Protein AF-A0A0C9XTJ5-F1 (afdb_monomer)

Secondary structure (DSSP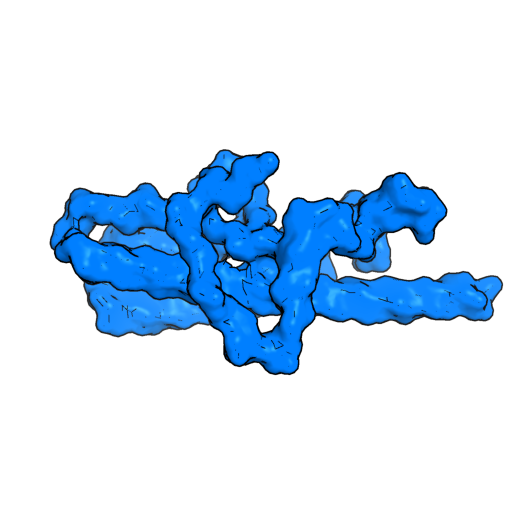, 8-state):
--TTSS-SSPPPS-TTTT-SSTHHHHHHHHHHTT-S--HHHHHHTTS-S--B-TTT-SSB--HHIIIII-GGGHHHHHHHHHHHHHHHHHHHHHTT--THHHHHHHHHHHTTTS--TTTSTTSS--GGGT-----TTTS-TTS---HHHHHHHHHHHHHHHHHHHHHHHHHHHHHHHHHHHHHHHHHHH-

pLDDT: mean 84.34, std 13.86, range [35.62, 97.88]

Radius of gyration: 18.22 Å; Cα contacts (8 Å, |Δi|>4): 207; chains: 1; bounding box: 50×33×52 Å

Organism: NCBI:txid1095629

Structure (mmCIF, N/CA/C/O backbone):
data_AF-A0A0C9XTJ5-F1
#
_entry.id   AF-A0A0C9XTJ5-F1
#
loop_
_atom_site.group_PDB
_atom_site.id
_atom_site.type_symbol
_atom_site.label_atom_id
_atom_site.label_alt_id
_atom_site.label_comp_id
_atom_site.label_asym_id
_atom_site.label_entity_id
_atom_site.label_seq_id
_atom_site.pdbx_PDB_ins_code
_atom_site.Cartn_x
_atom_site.Cartn_y
_atom_site.Cartn_z
_atom_site.occupancy
_atom_site.B_iso_or_equiv
_atom_site.auth_seq_id
_atom_site.auth_comp_id
_atom_site.auth_asym_id
_atom_site.auth_atom_id
_atom_site.pdbx_PDB_model_num
ATOM 1 N N . MET A 1 1 ? -13.342 1.169 -12.754 1.00 36.91 1 MET A N 1
ATOM 2 C CA . MET A 1 1 ? -12.552 0.315 -11.839 1.00 36.91 1 MET A CA 1
ATOM 3 C C . MET A 1 1 ? -12.963 0.654 -10.421 1.00 36.91 1 MET A C 1
ATOM 5 O O . MET A 1 1 ? -12.961 1.832 -10.093 1.00 36.91 1 MET A O 1
ATOM 9 N N . SER A 1 2 ? -13.398 -0.339 -9.639 1.00 35.62 2 SER A N 1
ATOM 10 C CA . SER A 1 2 ? -13.918 -0.146 -8.278 1.00 35.62 2 SER A CA 1
ATOM 11 C C . SER A 1 2 ? -12.833 0.446 -7.374 1.00 35.62 2 SER A C 1
ATOM 13 O O . SER A 1 2 ? -11.957 -0.257 -6.885 1.00 35.62 2 SER A O 1
ATOM 15 N N . THR A 1 3 ? -12.849 1.765 -7.189 1.00 45.94 3 THR A N 1
ATOM 16 C CA . THR A 1 3 ? -11.888 2.502 -6.353 1.00 45.94 3 THR A CA 1
ATOM 17 C C . THR A 1 3 ? -12.050 2.230 -4.854 1.00 45.94 3 THR A C 1
ATOM 19 O O . THR A 1 3 ? -11.198 2.665 -4.083 1.00 45.94 3 THR A O 1
ATOM 22 N N . TRP A 1 4 ? -13.096 1.488 -4.466 1.00 49.44 4 TRP A N 1
ATOM 23 C CA . TRP A 1 4 ? -13.601 1.347 -3.095 1.00 49.44 4 TRP A CA 1
ATOM 24 C C . TRP A 1 4 ? -13.797 -0.108 -2.655 1.00 49.44 4 TRP A C 1
ATOM 26 O O . TRP A 1 4 ? -14.514 -0.374 -1.699 1.00 49.44 4 TRP A O 1
ATOM 36 N N . ALA A 1 5 ? -13.184 -1.075 -3.344 1.00 49.69 5 ALA A N 1
ATOM 37 C CA . ALA A 1 5 ? -13.375 -2.493 -3.023 1.00 49.69 5 ALA A CA 1
ATOM 38 C C . ALA A 1 5 ? -12.863 -2.896 -1.620 1.00 49.69 5 ALA A C 1
ATOM 40 O O . ALA A 1 5 ? -13.207 -3.974 -1.143 1.00 49.69 5 ALA A O 1
ATOM 41 N N . HIS A 1 6 ? -12.049 -2.055 -0.966 1.00 54.28 6 HIS A N 1
ATOM 42 C CA . HIS A 1 6 ? -11.308 -2.428 0.247 1.00 54.28 6 HIS A CA 1
ATOM 43 C C . HIS A 1 6 ? -11.528 -1.501 1.461 1.00 54.28 6 HIS A C 1
ATOM 45 O O . HIS A 1 6 ? -11.391 -1.970 2.586 1.00 54.28 6 HIS A O 1
ATOM 51 N N . ASP A 1 7 ? -11.949 -0.242 1.265 1.00 55.66 7 ASP A N 1
ATOM 52 C CA . ASP A 1 7 ? -12.405 0.661 2.338 1.00 55.66 7 ASP A CA 1
ATOM 53 C C . ASP A 1 7 ? -13.712 1.353 1.898 1.00 55.66 7 ASP A C 1
ATOM 55 O O . ASP A 1 7 ? -13.716 2.022 0.861 1.00 55.66 7 ASP A O 1
ATOM 59 N N . PRO A 1 8 ? -14.823 1.197 2.645 1.00 59.91 8 PRO A N 1
ATOM 60 C CA . PRO A 1 8 ? -16.063 1.928 2.385 1.00 59.91 8 PRO A CA 1
ATOM 61 C C . PRO A 1 8 ? -15.992 3.434 2.696 1.00 59.91 8 PRO A C 1
ATOM 63 O O . PRO A 1 8 ? -16.906 4.169 2.326 1.00 59.91 8 PRO A O 1
ATOM 66 N N . GLY A 1 9 ? -14.989 3.890 3.453 1.00 60.50 9 GLY A N 1
ATOM 67 C CA . GLY A 1 9 ? -14.861 5.284 3.881 1.00 60.50 9 GLY A CA 1
ATOM 68 C C . GLY A 1 9 ? -14.143 6.157 2.847 1.00 60.50 9 GLY A C 1
ATOM 69 O O . GLY A 1 9 ? -13.234 5.661 2.183 1.00 60.50 9 GLY A O 1
ATOM 70 N N . PRO A 1 10 ? -14.498 7.452 2.706 1.00 56.81 10 PRO A N 1
ATOM 71 C CA . PRO A 1 10 ? -13.723 8.380 1.886 1.00 56.81 10 PRO A CA 1
ATOM 72 C C . PRO A 1 10 ? -12.280 8.489 2.419 1.00 56.81 10 PRO A C 1
ATOM 74 O O . PRO A 1 10 ? -12.080 8.389 3.634 1.00 56.81 10 PRO A O 1
ATOM 77 N N . PRO A 1 11 ? -11.264 8.698 1.552 1.00 61.66 11 PRO A N 1
ATOM 78 C CA . PRO A 1 11 ? -9.906 8.950 2.013 1.00 61.66 11 PRO A CA 1
ATOM 79 C C . PRO A 1 11 ? -9.900 10.186 2.926 1.00 61.66 11 PRO A C 1
ATOM 81 O O . PRO A 1 11 ? -10.769 11.047 2.776 1.00 61.66 11 PRO A O 1
ATOM 84 N N . PRO A 1 12 ? -8.930 10.309 3.851 1.00 65.56 12 PRO A N 1
ATOM 85 C CA . PRO A 1 12 ? -8.814 11.495 4.694 1.00 65.56 12 PRO A CA 1
ATOM 86 C C . PRO A 1 12 ? -8.835 12.768 3.839 1.00 65.56 12 PRO A C 1
ATOM 88 O O . PRO A 1 12 ? -8.157 12.802 2.816 1.00 65.56 12 PRO A O 1
ATOM 91 N N . ASP A 1 13 ? -9.558 13.811 4.266 1.00 60.44 13 ASP A N 1
ATOM 92 C CA . ASP A 1 13 ? -9.795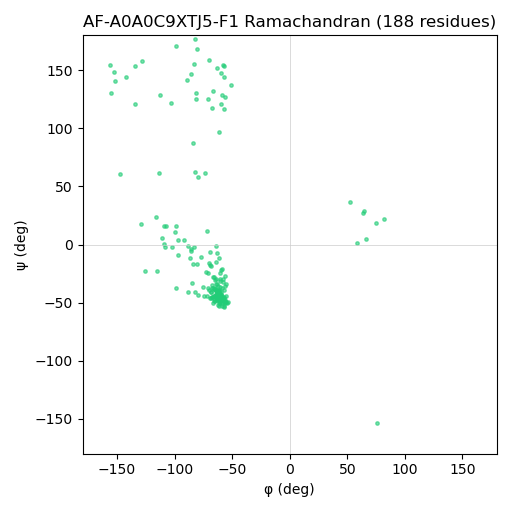 15.016 3.446 1.00 60.44 13 ASP A CA 1
ATOM 93 C C . ASP A 1 13 ? -8.497 15.691 2.969 1.00 60.44 13 ASP A C 1
ATOM 95 O O . ASP A 1 13 ? -8.455 16.324 1.915 1.00 60.44 13 ASP A O 1
ATOM 99 N N . PHE A 1 14 ? -7.405 15.526 3.725 1.00 61.97 14 PHE A N 1
ATOM 100 C CA . PHE A 1 14 ? -6.146 16.225 3.497 1.00 61.97 14 PHE A CA 1
ATOM 101 C C . PHE A 1 14 ? -4.897 15.399 3.869 1.00 61.97 14 PHE A C 1
ATOM 103 O O . PHE A 1 14 ? -4.095 15.827 4.709 1.00 61.97 14 PHE A O 1
ATOM 110 N N . PRO A 1 15 ? -4.654 14.230 3.248 1.00 56.91 15 PRO A N 1
ATOM 111 C CA . PRO A 1 15 ? -3.572 13.339 3.670 1.00 56.91 15 PRO A CA 1
ATOM 112 C C . PRO A 1 15 ? -2.179 13.933 3.393 1.00 56.91 15 PRO A C 1
ATOM 114 O O . PRO A 1 15 ? -1.192 13.528 4.008 1.00 56.91 15 PRO A O 1
ATOM 117 N N . TYR A 1 16 ? -2.094 14.928 2.503 1.00 62.94 16 TYR A N 1
ATOM 118 C CA . TYR A 1 16 ? -0.840 15.529 2.048 1.00 62.94 16 TYR A CA 1
ATOM 119 C C . TYR A 1 16 ? -0.601 16.957 2.547 1.00 62.94 16 TYR A C 1
ATOM 121 O O . TYR A 1 16 ? 0.452 17.507 2.245 1.00 62.94 16 TYR A O 1
ATOM 129 N N . ILE A 1 17 ? -1.503 17.554 3.343 1.00 56.97 17 ILE A N 1
ATOM 130 C CA . ILE A 1 17 ? -1.295 18.924 3.867 1.00 56.97 17 ILE A CA 1
ATOM 131 C C . ILE A 1 17 ? -0.024 19.014 4.725 1.00 56.97 17 ILE A C 1
ATOM 133 O O . ILE A 1 17 ? 0.632 20.050 4.762 1.00 56.97 17 ILE A O 1
ATOM 137 N N . LYS A 1 18 ? 0.356 17.917 5.392 1.00 46.91 18 LYS A N 1
ATOM 138 C CA . LYS A 1 18 ? 1.583 17.827 6.202 1.00 46.91 18 LYS A CA 1
ATOM 139 C C . LYS A 1 18 ? 2.764 17.185 5.468 1.00 46.91 18 LYS A C 1
ATOM 141 O O . LYS A 1 18 ? 3.793 16.926 6.089 1.00 46.91 18 LYS A O 1
ATOM 146 N N . ALA A 1 19 ? 2.622 16.852 4.186 1.00 51.75 19 ALA A N 1
ATOM 147 C CA . ALA A 1 19 ? 3.725 16.302 3.416 1.00 51.75 19 ALA A CA 1
ATOM 148 C C . ALA A 1 19 ? 4.613 17.455 2.940 1.00 51.75 19 ALA A C 1
ATOM 150 O O . ALA A 1 19 ? 4.152 18.360 2.256 1.00 51.75 19 ALA A O 1
ATOM 151 N N . VAL A 1 20 ? 5.908 17.391 3.255 1.00 47.44 20 VAL A N 1
ATOM 152 C CA . VAL A 1 20 ? 6.917 18.372 2.803 1.00 47.44 20 VAL A CA 1
ATOM 153 C C . VAL A 1 20 ? 7.025 18.405 1.262 1.00 47.44 20 VAL A C 1
ATOM 155 O O . VAL A 1 20 ? 7.637 19.297 0.687 1.00 47.44 20 VAL A O 1
ATOM 158 N N . SER A 1 21 ? 6.414 17.431 0.574 1.00 56.50 21 SER A N 1
ATOM 159 C CA . SER A 1 21 ? 6.332 17.336 -0.881 1.00 56.50 21 SER A CA 1
ATOM 160 C C . SER A 1 21 ? 5.070 16.583 -1.325 1.00 56.50 21 SER A C 1
ATOM 162 O O . SER A 1 21 ? 4.728 15.539 -0.763 1.00 56.50 21 SER A O 1
ATOM 164 N N . ALA A 1 22 ? 4.433 17.058 -2.403 1.00 71.94 22 ALA A N 1
ATOM 165 C CA . ALA A 1 22 ? 3.321 16.397 -3.101 1.00 71.94 22 ALA A CA 1
ATOM 166 C C . ALA A 1 22 ? 3.706 15.050 -3.755 1.00 71.94 22 ALA A C 1
ATOM 168 O O . ALA A 1 22 ? 2.861 14.373 -4.342 1.00 71.94 22 ALA A O 1
ATOM 169 N N . HIS A 1 23 ? 4.976 14.639 -3.657 1.00 79.75 23 HIS A N 1
ATOM 170 C CA . HIS A 1 23 ? 5.503 13.439 -4.300 1.00 79.75 23 HIS A CA 1
ATOM 171 C C . HIS A 1 23 ? 4.730 12.166 -3.932 1.00 79.75 23 HIS A C 1
ATOM 173 O O . HIS A 1 23 ? 4.376 11.402 -4.822 1.00 79.75 23 HIS A O 1
ATOM 179 N N . SER A 1 24 ? 4.390 11.952 -2.658 1.00 79.75 24 SER A N 1
ATOM 180 C CA . SER A 1 24 ? 3.645 10.748 -2.243 1.00 79.75 24 SER A CA 1
ATOM 181 C C . SER A 1 24 ? 2.245 10.680 -2.870 1.00 79.75 24 SER A C 1
ATOM 183 O O . SER A 1 24 ? 1.786 9.599 -3.227 1.00 79.75 24 SER A O 1
ATOM 185 N N . ALA A 1 25 ? 1.593 11.832 -3.070 1.00 79.06 25 ALA A N 1
ATOM 186 C CA . ALA A 1 25 ? 0.316 11.914 -3.781 1.00 79.06 25 ALA A CA 1
ATOM 187 C C . ALA A 1 25 ? 0.484 11.572 -5.264 1.00 79.06 25 ALA A C 1
ATOM 189 O O . ALA A 1 25 ? -0.279 10.783 -5.819 1.00 79.06 25 ALA A O 1
ATOM 190 N N . ALA A 1 26 ? 1.525 12.125 -5.894 1.00 85.56 26 ALA A N 1
ATOM 191 C CA . ALA A 1 26 ? 1.849 11.841 -7.285 1.00 85.56 26 ALA A CA 1
ATOM 192 C C . ALA A 1 26 ? 2.146 10.350 -7.497 1.00 85.56 26 ALA A C 1
ATOM 194 O O . ALA A 1 26 ? 1.630 9.760 -8.442 1.00 85.56 26 ALA A O 1
ATOM 195 N N . VAL A 1 27 ? 2.907 9.717 -6.596 1.00 88.38 27 VAL A N 1
ATOM 196 C CA . VAL A 1 27 ? 3.185 8.273 -6.650 1.00 88.38 27 VAL A CA 1
ATOM 197 C C . VAL A 1 27 ? 1.887 7.475 -6.649 1.00 88.38 27 VAL A C 1
ATOM 199 O O . VAL A 1 27 ? 1.718 6.600 -7.489 1.00 88.38 27 VAL A O 1
ATOM 202 N N . GLN A 1 28 ? 0.934 7.806 -5.781 1.00 87.56 28 GLN A N 1
ATOM 203 C CA . GLN A 1 28 ? -0.340 7.088 -5.725 1.00 87.56 28 GLN A CA 1
ATOM 204 C C . GLN A 1 28 ? -1.215 7.320 -6.953 1.00 87.56 28 GLN A C 1
ATOM 206 O O . GLN A 1 28 ? -1.812 6.373 -7.466 1.00 87.56 28 GLN A O 1
ATOM 211 N N . LEU A 1 29 ? -1.270 8.555 -7.457 1.00 87.06 29 LEU A N 1
ATOM 212 C CA . LEU A 1 29 ? -1.996 8.884 -8.682 1.00 87.06 29 LEU A CA 1
ATOM 213 C C . LEU A 1 29 ? -1.428 8.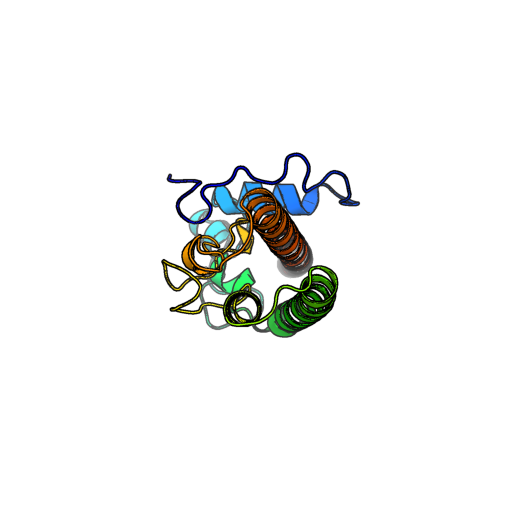115 -9.883 1.00 87.06 29 LEU A C 1
ATOM 215 O O . LEU A 1 29 ? -2.174 7.493 -10.646 1.00 87.06 29 LEU A O 1
ATOM 219 N N . TYR A 1 30 ? -0.104 8.111 -10.031 1.00 89.38 30 TYR A N 1
ATOM 220 C CA . TYR A 1 30 ? 0.568 7.365 -11.088 1.00 89.38 30 TYR A CA 1
ATOM 221 C C . TYR A 1 30 ? 0.440 5.852 -10.895 1.00 89.38 30 TYR A C 1
ATOM 223 O O . TYR A 1 30 ? 0.284 5.133 -11.878 1.00 89.38 30 TYR A O 1
ATOM 231 N N . ALA A 1 31 ? 0.434 5.353 -9.657 1.00 90.00 31 ALA A N 1
ATOM 232 C CA . ALA A 1 31 ? 0.244 3.931 -9.387 1.00 90.00 31 ALA A CA 1
ATOM 233 C C . ALA A 1 31 ? -1.158 3.477 -9.808 1.00 90.00 31 ALA A C 1
ATOM 235 O O . ALA A 1 31 ? -1.311 2.516 -10.560 1.00 90.00 31 ALA A O 1
ATOM 236 N N . ARG A 1 32 ? -2.190 4.230 -9.405 1.00 88.94 32 ARG A N 1
ATOM 237 C CA . ARG A 1 32 ? -3.596 3.948 -9.740 1.00 88.94 32 ARG A CA 1
ATOM 238 C C . ARG A 1 32 ? -3.892 4.033 -11.234 1.00 88.94 32 ARG A C 1
ATOM 240 O O . ARG A 1 32 ? -4.779 3.336 -11.713 1.00 88.94 32 ARG A O 1
ATOM 247 N N . SER A 1 33 ? -3.162 4.870 -11.965 1.00 89.12 33 SER A N 1
ATOM 248 C CA . SER A 1 33 ? -3.292 4.992 -13.422 1.00 89.12 33 SER A CA 1
ATOM 249 C C . SER A 1 33 ? -2.399 4.018 -14.204 1.00 89.12 33 SER A C 1
ATOM 251 O O . SER A 1 33 ? -2.433 4.022 -15.435 1.00 89.12 33 SER A O 1
ATOM 253 N N . GLY A 1 34 ? -1.596 3.185 -13.526 1.00 87.00 34 GLY A N 1
ATOM 254 C CA . GLY A 1 34 ? -0.641 2.283 -14.181 1.00 87.00 34 GLY A CA 1
ATOM 255 C C . GLY A 1 34 ? 0.463 3.028 -14.942 1.00 87.00 34 GLY A C 1
ATOM 256 O O . GLY A 1 34 ? 0.963 2.549 -15.958 1.00 87.00 34 GLY A O 1
ATOM 257 N N . GLN A 1 35 ? 0.797 4.235 -14.486 1.00 89.56 35 GLN A N 1
ATOM 258 C CA . GLN A 1 35 ? 1.731 5.163 -15.124 1.00 89.56 35 GLN A CA 1
ATOM 259 C C . GLN A 1 35 ? 3.062 5.291 -14.375 1.00 89.56 35 GLN A C 1
ATOM 261 O O . GLN A 1 35 ? 3.942 6.015 -14.842 1.00 89.56 35 GLN A O 1
ATOM 266 N N . LEU A 1 36 ? 3.242 4.616 -13.231 1.00 90.94 36 LEU A N 1
ATOM 267 C CA . LEU A 1 36 ? 4.557 4.560 -12.594 1.00 90.94 36 LEU A CA 1
ATOM 268 C C . LEU A 1 36 ? 5.559 3.952 -13.572 1.00 90.94 36 LEU A C 1
ATOM 270 O O . LEU A 1 36 ? 5.320 2.888 -14.133 1.00 90.94 36 LEU A O 1
ATOM 274 N N . ALA A 1 37 ? 6.683 4.637 -13.771 1.00 91.62 37 ALA A N 1
ATOM 275 C CA . ALA A 1 37 ? 7.739 4.227 -14.691 1.00 91.62 37 ALA A CA 1
ATOM 276 C C . ALA A 1 37 ? 8.549 3.035 -14.142 1.00 91.62 37 ALA A C 1
ATOM 278 O O . ALA A 1 37 ? 9.742 3.148 -13.868 1.00 91.62 37 ALA A O 1
ATOM 279 N N . THR A 1 38 ? 7.884 1.901 -13.930 1.00 93.75 38 THR A N 1
ATOM 280 C CA . THR A 1 38 ? 8.493 0.627 -13.544 1.00 93.75 38 THR A CA 1
ATOM 281 C C . THR A 1 38 ? 9.076 -0.083 -14.771 1.00 93.75 38 THR A C 1
ATOM 283 O O . THR A 1 38 ? 8.828 0.330 -15.906 1.00 93.75 38 THR A O 1
ATOM 286 N N . ALA A 1 39 ? 9.874 -1.134 -14.566 1.00 93.06 39 ALA A N 1
ATOM 287 C CA . ALA A 1 39 ? 10.503 -1.860 -15.671 1.00 93.06 39 ALA A CA 1
ATOM 288 C C . ALA A 1 39 ? 9.461 -2.460 -16.628 1.00 93.06 39 ALA A C 1
ATOM 290 O O . ALA A 1 39 ? 9.559 -2.228 -17.830 1.00 93.06 39 ALA A O 1
ATOM 291 N N . ASP A 1 40 ? 8.420 -3.108 -16.090 1.00 94.75 40 ASP A N 1
ATOM 292 C CA . ASP A 1 40 ? 7.279 -3.619 -16.868 1.00 94.75 40 ASP A CA 1
ATOM 293 C C . ASP A 1 40 ? 6.622 -2.521 -17.722 1.00 94.75 40 ASP A C 1
ATOM 295 O O . ASP A 1 40 ? 6.455 -2.664 -18.934 1.00 94.75 40 ASP A O 1
ATOM 299 N N . VAL A 1 41 ? 6.290 -1.377 -17.114 1.00 93.38 41 VAL A N 1
ATOM 300 C CA . VAL A 1 41 ? 5.613 -0.280 -17.821 1.00 93.38 41 VAL A CA 1
ATOM 301 C C . VAL A 1 41 ? 6.491 0.289 -18.935 1.00 93.38 41 VAL A C 1
ATOM 303 O O . VAL A 1 41 ? 5.988 0.618 -20.009 1.00 93.38 41 VAL A O 1
ATOM 306 N N . LEU A 1 42 ? 7.799 0.419 -18.704 1.00 92.62 42 LEU A N 1
ATOM 307 C CA . LEU A 1 42 ? 8.738 0.903 -19.715 1.00 92.62 42 LEU A CA 1
ATOM 308 C C . LEU A 1 42 ? 8.950 -0.117 -20.839 1.00 92.62 42 LEU A C 1
ATOM 310 O O . LEU A 1 42 ? 8.986 0.285 -22.003 1.00 92.62 42 LEU A O 1
ATOM 314 N N . TYR A 1 43 ? 9.027 -1.407 -20.513 1.00 93.44 43 TYR A N 1
ATOM 315 C CA . TYR A 1 43 ? 9.108 -2.496 -21.486 1.00 93.44 43 TYR A CA 1
ATOM 316 C C . TYR A 1 43 ? 7.879 -2.518 -22.400 1.00 93.44 43 TYR A C 1
ATOM 318 O O . TYR A 1 43 ? 8.012 -2.422 -23.619 1.00 93.44 43 TYR A O 1
ATOM 326 N N . ARG A 1 44 ? 6.667 -2.480 -21.827 1.00 92.00 44 ARG A N 1
ATOM 327 C CA . ARG A 1 44 ? 5.406 -2.412 -22.592 1.00 92.00 44 ARG A CA 1
ATOM 328 C C . ARG A 1 44 ? 5.296 -1.181 -23.497 1.00 92.00 44 ARG A C 1
ATOM 330 O O . ARG A 1 44 ? 4.535 -1.194 -24.459 1.00 92.00 44 ARG A O 1
ATOM 337 N N . ARG A 1 45 ? 6.043 -0.111 -23.205 1.00 92.56 45 ARG A N 1
ATOM 338 C CA . ARG A 1 45 ? 6.124 1.111 -24.027 1.00 92.56 45 ARG A CA 1
ATOM 339 C C . ARG A 1 45 ? 7.261 1.090 -25.055 1.00 92.56 45 ARG A C 1
ATOM 341 O O . ARG A 1 45 ? 7.494 2.114 -25.697 1.00 92.56 45 ARG A O 1
ATOM 348 N N . GLY A 1 46 ? 8.007 -0.010 -25.170 1.00 91.31 46 GLY A N 1
ATOM 349 C CA . GLY A 1 46 ? 9.187 -0.106 -26.033 1.00 91.31 46 GLY A CA 1
ATOM 350 C C . GLY A 1 46 ? 10.319 0.841 -25.619 1.00 91.31 46 GLY A C 1
ATOM 351 O O . GLY A 1 46 ? 11.067 1.321 -26.464 1.00 91.31 46 GLY A O 1
ATOM 352 N N . LYS A 1 47 ? 10.405 1.197 -24.329 1.00 88.50 47 LYS A N 1
ATOM 353 C CA . LYS A 1 47 ? 11.452 2.075 -23.768 1.00 88.50 47 LYS A CA 1
ATOM 354 C C . LYS A 1 47 ? 12.545 1.308 -23.025 1.00 88.50 47 LYS A C 1
ATOM 356 O O . LYS A 1 47 ? 13.465 1.932 -22.502 1.00 88.50 47 LYS A O 1
ATOM 361 N N . LYS A 1 48 ? 12.418 -0.014 -22.935 1.00 88.56 48 LYS A N 1
ATOM 362 C CA . LYS A 1 48 ? 13.352 -0.923 -22.275 1.00 88.56 48 LYS A CA 1
ATOM 363 C C . LYS A 1 48 ? 13.252 -2.295 -22.942 1.00 88.56 48 LYS A C 1
ATOM 365 O O . LYS A 1 48 ? 12.159 -2.667 -23.358 1.00 88.56 48 LYS A O 1
ATOM 370 N N . ASP A 1 49 ? 14.354 -3.038 -22.982 1.00 90.12 49 ASP A N 1
ATOM 371 C CA . ASP A 1 49 ? 14.430 -4.344 -23.662 1.00 90.12 49 ASP A CA 1
ATOM 372 C C . ASP A 1 49 ? 13.987 -5.529 -22.789 1.00 90.12 49 ASP A C 1
ATOM 374 O O . ASP A 1 49 ? 13.787 -6.634 -23.282 1.00 90.12 49 ASP A O 1
ATOM 378 N N . SER A 1 50 ? 13.826 -5.307 -21.483 1.00 91.94 50 SER A N 1
ATOM 379 C CA . SER A 1 50 ? 13.406 -6.320 -20.513 1.00 91.94 50 SER A CA 1
ATOM 380 C C . SER A 1 50 ? 12.468 -5.714 -19.472 1.00 91.94 50 SER A C 1
ATOM 382 O O . SER A 1 50 ? 12.651 -4.566 -19.056 1.00 91.94 50 SER A O 1
ATOM 384 N N . ASP A 1 51 ? 11.485 -6.498 -19.041 1.00 93.81 51 ASP A N 1
ATOM 385 C CA . ASP A 1 51 ? 10.534 -6.188 -17.973 1.00 93.81 51 ASP A CA 1
ATOM 386 C C . ASP A 1 51 ? 11.063 -6.545 -16.573 1.00 93.81 51 ASP A C 1
ATOM 388 O O . ASP A 1 51 ? 10.418 -6.221 -15.575 1.00 93.81 51 ASP A O 1
ATOM 392 N N . LEU A 1 52 ? 12.236 -7.179 -16.476 1.00 95.62 52 LEU A N 1
ATOM 393 C CA . LEU A 1 52 ? 12.830 -7.600 -15.211 1.00 95.62 52 LEU A CA 1
ATOM 394 C C . LEU A 1 52 ? 13.166 -6.414 -14.305 1.00 95.62 52 LEU A C 1
ATOM 396 O O . LEU A 1 52 ? 13.465 -5.296 -14.738 1.00 95.62 52 LEU A O 1
ATOM 400 N N . CYS A 1 53 ? 13.149 -6.682 -13.004 1.00 95.12 53 CYS A N 1
ATOM 401 C CA . CYS A 1 53 ? 13.486 -5.717 -11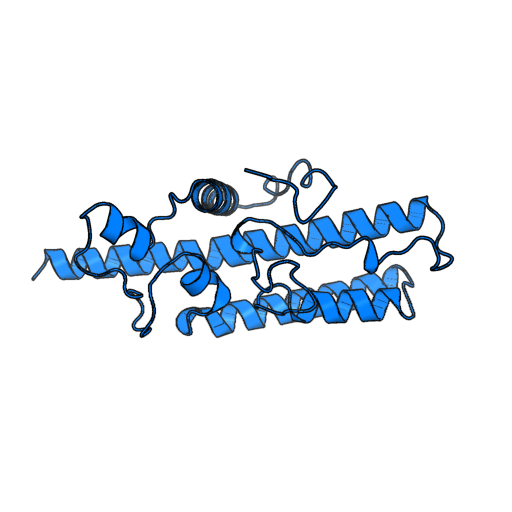.979 1.00 95.12 53 CYS A CA 1
ATOM 402 C C . CYS A 1 53 ? 14.898 -5.160 -12.189 1.00 95.12 53 CYS A C 1
ATOM 404 O O . CYS A 1 53 ? 15.907 -5.847 -12.027 1.00 95.12 53 CYS A O 1
ATOM 406 N N . CYS A 1 54 ? 14.977 -3.854 -12.447 1.00 91.31 54 CYS A N 1
ATOM 407 C CA . CYS A 1 54 ? 16.237 -3.142 -12.655 1.00 91.31 54 CYS A CA 1
ATOM 408 C C . CYS A 1 54 ? 17.165 -3.129 -11.428 1.00 91.31 54 CYS A C 1
ATOM 410 O O . CYS A 1 54 ? 18.281 -2.632 -11.509 1.00 91.31 54 CYS A O 1
ATOM 412 N N . LEU A 1 55 ? 16.700 -3.619 -10.280 1.00 92.31 55 LEU A N 1
ATOM 413 C CA . LEU A 1 55 ? 17.455 -3.668 -9.034 1.00 92.31 55 LEU A CA 1
ATOM 414 C C . LEU A 1 55 ? 18.075 -5.049 -8.757 1.00 92.31 55 LEU A C 1
ATOM 416 O O . LEU A 1 55 ? 18.468 -5.329 -7.624 1.00 92.31 55 LEU A O 1
ATOM 420 N N . GLY A 1 56 ? 18.142 -5.910 -9.778 1.00 90.06 56 GLY A N 1
ATOM 421 C CA . GLY A 1 56 ? 18.808 -7.213 -9.710 1.00 90.06 56 GLY A CA 1
ATOM 422 C C . GLY A 1 56 ? 17.963 -8.325 -9.087 1.00 90.06 56 GLY A C 1
ATOM 423 O O . GLY A 1 56 ? 18.517 -9.297 -8.583 1.00 90.06 56 GLY A O 1
ATOM 424 N N . CYS A 1 57 ? 16.634 -8.183 -9.075 1.00 93.75 57 CYS A N 1
ATOM 425 C CA . CYS A 1 57 ? 15.746 -9.287 -8.703 1.00 93.75 57 CYS A CA 1
ATOM 426 C C . CYS A 1 57 ? 15.382 -10.105 -9.949 1.00 93.75 57 CYS A C 1
ATOM 428 O O . CYS A 1 57 ? 15.109 -9.526 -10.998 1.00 93.75 57 CYS A O 1
ATOM 430 N N . ASP A 1 58 ? 15.309 -11.428 -9.802 1.00 93.44 58 ASP A N 1
ATOM 431 C CA . ASP A 1 58 ? 14.836 -12.350 -10.843 1.00 93.44 58 ASP A CA 1
ATOM 432 C C . ASP A 1 58 ? 13.300 -12.419 -10.851 1.00 93.44 58 ASP A C 1
ATOM 434 O O . ASP A 1 58 ? 12.675 -13.405 -10.472 1.00 93.44 58 ASP A O 1
ATOM 438 N N . ALA A 1 59 ? 12.680 -11.275 -11.123 1.00 94.25 59 ALA A N 1
ATOM 439 C CA . ALA A 1 59 ? 11.236 -11.109 -11.190 1.00 94.25 59 ALA A CA 1
ATOM 440 C C . ALA A 1 59 ? 10.908 -9.909 -12.077 1.00 94.25 59 ALA A C 1
ATOM 442 O O . ALA A 1 59 ? 11.704 -8.966 -12.170 1.00 94.25 59 ALA A O 1
ATOM 443 N N . THR A 1 60 ? 9.715 -9.902 -12.670 1.00 95.56 60 THR A N 1
ATOM 444 C CA . THR A 1 60 ? 9.190 -8.731 -13.376 1.00 95.56 60 THR A CA 1
ATOM 445 C C . THR A 1 60 ? 9.176 -7.521 -12.439 1.00 95.56 60 THR A C 1
ATOM 447 O O . THR A 1 60 ? 8.646 -7.560 -11.328 1.00 95.56 60 THR A O 1
ATOM 450 N N . GLY A 1 61 ? 9.779 -6.421 -12.883 1.00 94.06 61 GLY A N 1
ATOM 451 C CA . GLY A 1 61 ? 9.810 -5.147 -12.176 1.00 94.06 61 GLY A CA 1
ATOM 452 C C . GLY A 1 61 ? 8.504 -4.383 -12.356 1.00 94.06 61 GLY A C 1
ATOM 453 O O . GLY A 1 61 ? 8.511 -3.268 -12.884 1.00 94.06 61 GLY A O 1
ATOM 454 N N . ASP A 1 62 ? 7.387 -4.987 -11.962 1.00 95.38 62 ASP A N 1
ATOM 455 C CA . ASP A 1 62 ? 6.092 -4.321 -11.869 1.00 95.38 62 ASP A CA 1
ATOM 456 C C . ASP A 1 62 ? 5.959 -3.541 -10.545 1.00 95.38 62 ASP A C 1
ATOM 458 O O . ASP A 1 62 ? 6.858 -3.523 -9.697 1.00 95.38 62 ASP A O 1
ATOM 462 N N . MET A 1 63 ? 4.840 -2.834 -10.376 1.00 94.88 63 MET A N 1
ATOM 463 C CA . MET A 1 63 ? 4.587 -2.067 -9.152 1.00 94.88 63 MET A CA 1
ATOM 464 C C . MET A 1 63 ? 4.538 -2.976 -7.921 1.00 94.88 63 MET A C 1
ATOM 466 O O . MET A 1 63 ? 5.149 -2.658 -6.902 1.00 94.88 63 MET A O 1
ATOM 470 N N . HIS A 1 64 ? 3.840 -4.107 -8.019 1.00 95.62 64 HIS A N 1
ATOM 471 C CA . HIS A 1 64 ? 3.634 -5.007 -6.889 1.00 95.62 64 HIS A CA 1
ATOM 472 C C . HIS A 1 64 ? 4.963 -5.559 -6.378 1.00 95.62 64 HIS A C 1
ATOM 474 O O . HIS A 1 64 ? 5.258 -5.466 -5.190 1.00 95.62 64 HIS A O 1
ATOM 480 N N . HIS A 1 65 ? 5.826 -6.017 -7.283 1.00 96.44 65 HIS A N 1
ATOM 481 C CA . HIS A 1 65 ? 7.178 -6.436 -6.969 1.00 96.44 65 HIS A CA 1
ATOM 482 C C . HIS A 1 65 ? 7.973 -5.312 -6.303 1.00 96.44 65 HIS A C 1
ATOM 484 O O . HIS A 1 65 ? 8.520 -5.524 -5.223 1.00 96.44 65 HIS A O 1
ATOM 490 N N . ILE A 1 66 ? 8.031 -4.116 -6.900 1.00 96.81 66 ILE A N 1
ATOM 491 C CA . ILE A 1 66 ? 8.837 -3.003 -6.369 1.00 96.81 66 ILE A CA 1
ATOM 492 C C . ILE A 1 66 ? 8.429 -2.652 -4.934 1.00 96.81 66 ILE A C 1
ATOM 494 O O . ILE A 1 66 ? 9.296 -2.494 -4.072 1.00 96.81 66 ILE A O 1
ATOM 498 N N . PHE A 1 67 ? 7.127 -2.554 -4.665 1.00 97.00 67 PHE A N 1
ATOM 499 C CA . PHE A 1 67 ? 6.635 -2.147 -3.354 1.00 97.00 67 PHE A CA 1
ATOM 500 C C . PHE A 1 67 ? 6.654 -3.287 -2.334 1.00 97.00 67 PHE A C 1
ATOM 502 O O . PHE A 1 67 ? 7.114 -3.072 -1.214 1.00 97.00 67 PHE A O 1
ATOM 509 N N . VAL A 1 68 ? 6.227 -4.494 -2.708 1.00 96.88 68 VAL A N 1
ATOM 510 C CA . VAL A 1 68 ? 5.943 -5.586 -1.761 1.00 96.88 68 VAL A CA 1
ATOM 511 C C . VAL A 1 68 ? 7.084 -6.601 -1.646 1.00 96.88 68 VAL A C 1
ATOM 513 O O . VAL A 1 68 ? 7.384 -7.053 -0.543 1.00 96.88 68 VAL A O 1
ATOM 516 N N . TYR A 1 69 ? 7.774 -6.930 -2.742 1.00 96.69 69 TYR A N 1
ATOM 517 C CA . TYR A 1 69 ? 8.706 -8.069 -2.772 1.00 96.69 69 TYR A CA 1
ATOM 518 C C . TYR A 1 69 ? 10.171 -7.712 -2.997 1.00 96.69 69 TYR A C 1
ATOM 520 O O . TYR A 1 69 ? 11.055 -8.487 -2.639 1.00 96.69 69 TYR A O 1
ATOM 528 N N . CYS A 1 70 ? 10.464 -6.555 -3.587 1.00 96.88 70 CYS A N 1
ATOM 529 C CA . CYS A 1 70 ? 11.819 -6.206 -3.977 1.00 96.88 70 CYS A CA 1
ATOM 530 C C . CYS A 1 70 ? 12.733 -6.195 -2.746 1.00 96.88 70 CYS A C 1
ATOM 532 O O . CYS A 1 70 ? 12.493 -5.445 -1.790 1.00 96.88 70 CYS A O 1
ATOM 534 N N . LYS A 1 71 ? 13.782 -7.026 -2.775 1.00 96.19 71 LYS A N 1
ATOM 535 C CA . LYS A 1 71 ? 14.709 -7.234 -1.648 1.00 96.19 71 LYS A CA 1
ATOM 536 C C . LYS A 1 71 ? 15.423 -5.946 -1.239 1.00 96.19 71 LYS A C 1
ATOM 538 O O . LYS A 1 71 ? 15.659 -5.710 -0.062 1.00 96.19 71 LYS A O 1
ATOM 543 N N . GLN A 1 72 ? 15.677 -5.050 -2.196 1.00 96.62 72 GLN A N 1
ATOM 544 C CA . GLN A 1 72 ? 16.301 -3.749 -1.925 1.00 96.62 72 GLN A CA 1
ATOM 545 C C . GLN A 1 72 ? 15.484 -2.858 -0.976 1.00 96.62 72 GLN A C 1
ATOM 547 O O . GLN A 1 72 ? 16.051 -1.982 -0.327 1.00 96.62 72 GLN A O 1
ATOM 552 N N . TYR A 1 73 ? 14.168 -3.074 -0.892 1.00 97.69 73 TYR A N 1
ATOM 553 C CA . TYR A 1 73 ? 13.254 -2.277 -0.069 1.00 97.69 73 TYR A CA 1
ATOM 554 C C . TYR A 1 73 ? 12.690 -3.039 1.133 1.00 97.69 73 TYR A C 1
ATOM 556 O O . TYR A 1 73 ? 11.874 -2.491 1.872 1.00 97.69 73 TYR A O 1
ATOM 564 N N . GLU A 1 74 ? 13.150 -4.269 1.374 1.00 97.31 74 GLU A N 1
ATOM 565 C CA . GLU A 1 74 ? 12.721 -5.095 2.508 1.00 97.31 74 GLU A CA 1
ATOM 566 C C . GLU A 1 74 ? 12.938 -4.378 3.838 1.00 97.31 74 GLU A C 1
ATOM 568 O O . GLU A 1 74 ? 11.998 -4.203 4.610 1.00 97.31 74 GLU A O 1
ATOM 573 N N . ARG A 1 75 ? 14.137 -3.823 4.046 1.00 97.62 75 ARG A N 1
ATOM 574 C CA . ARG A 1 75 ? 14.460 -3.070 5.264 1.00 97.62 75 ARG A CA 1
ATOM 575 C C . ARG A 1 75 ? 13.503 -1.902 5.513 1.00 97.62 75 ARG A C 1
ATOM 577 O O . ARG A 1 75 ? 13.184 -1.607 6.657 1.00 97.62 75 ARG A O 1
ATOM 584 N N . TRP A 1 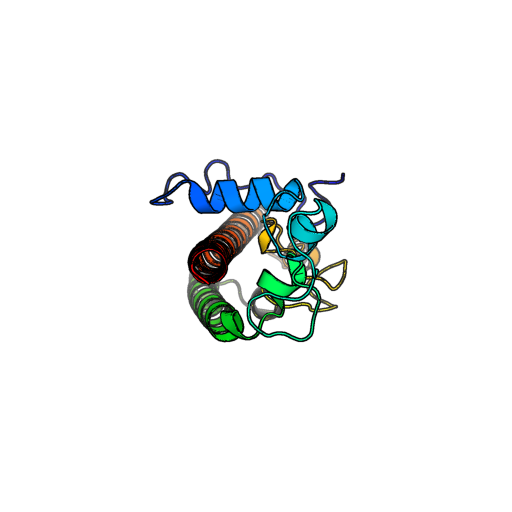76 ? 13.043 -1.226 4.459 1.00 97.69 76 TRP A N 1
ATOM 585 C CA . TRP A 1 76 ? 12.135 -0.082 4.594 1.00 97.69 76 TRP A CA 1
ATOM 586 C C . TRP A 1 76 ? 10.713 -0.513 4.929 1.00 97.69 76 TRP A C 1
ATOM 588 O O . TRP A 1 76 ? 10.060 0.164 5.721 1.00 97.69 76 TRP A O 1
ATOM 598 N N . ARG A 1 77 ? 10.246 -1.638 4.372 1.00 97.88 77 ARG A N 1
ATOM 599 C CA . ARG A 1 77 ? 8.977 -2.250 4.788 1.00 97.88 77 ARG A CA 1
ATOM 600 C C . ARG A 1 77 ? 9.030 -2.661 6.255 1.00 97.88 77 ARG A C 1
ATOM 602 O O . ARG A 1 77 ? 8.090 -2.380 6.990 1.00 97.88 77 ARG A O 1
ATOM 609 N N . GLU A 1 78 ? 10.142 -3.245 6.689 1.00 97.69 78 GLU A N 1
ATOM 610 C CA . GLU A 1 78 ? 10.335 -3.670 8.075 1.00 97.69 78 GLU A CA 1
ATOM 611 C C . GLU A 1 78 ? 10.415 -2.504 9.065 1.00 97.69 78 GLU A C 1
ATOM 613 O O . GLU A 1 78 ? 9.748 -2.521 10.099 1.00 97.69 78 GLU A O 1
ATOM 618 N N . GLU A 1 79 ? 11.171 -1.453 8.732 1.00 97.44 79 GLU A N 1
ATOM 619 C CA . GLU A 1 79 ? 11.199 -0.203 9.501 1.00 97.44 79 GLU A CA 1
ATOM 620 C C . GLU A 1 79 ? 9.788 0.395 9.626 1.00 97.44 79 GLU A C 1
ATOM 622 O O . GLU A 1 79 ? 9.332 0.666 10.735 1.00 97.44 79 GLU A O 1
ATOM 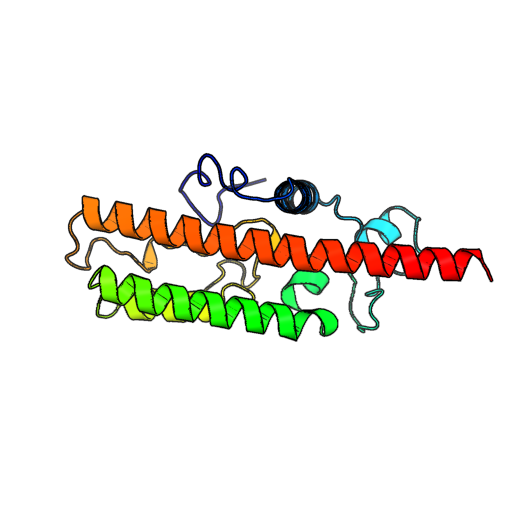627 N N . ALA A 1 80 ? 9.068 0.537 8.509 1.00 96.38 80 ALA A N 1
ATOM 628 C CA . ALA A 1 80 ? 7.724 1.109 8.502 1.00 96.38 80 ALA A CA 1
ATOM 629 C C . ALA A 1 80 ? 6.709 0.251 9.271 1.00 96.38 80 ALA A C 1
ATOM 631 O O . ALA A 1 80 ? 5.844 0.799 9.954 1.00 96.38 80 ALA A O 1
ATOM 632 N N . ARG A 1 81 ? 6.812 -1.083 9.177 1.00 97.06 81 ARG A N 1
ATOM 633 C CA . ARG A 1 81 ? 5.988 -2.030 9.937 1.00 97.06 81 ARG A CA 1
ATOM 634 C C . ARG A 1 81 ? 6.207 -1.851 11.433 1.00 97.06 81 ARG A C 1
ATOM 636 O O . ARG A 1 81 ? 5.237 -1.688 12.165 1.00 97.06 81 ARG A O 1
ATOM 643 N N . ARG A 1 82 ? 7.466 -1.840 11.878 1.00 97.31 82 ARG A N 1
ATOM 644 C CA . ARG A 1 82 ? 7.814 -1.644 13.290 1.00 97.31 82 ARG A CA 1
ATOM 645 C C . ARG A 1 82 ? 7.281 -0.310 13.812 1.00 97.31 82 ARG A C 1
ATOM 647 O O . ARG A 1 82 ? 6.567 -0.292 14.805 1.00 97.31 82 ARG A O 1
ATOM 654 N N . GLU A 1 83 ? 7.550 0.783 13.101 1.00 96.00 83 GLU A N 1
ATOM 655 C CA . GLU A 1 83 ? 7.072 2.114 13.493 1.00 96.00 83 GLU A CA 1
ATOM 656 C C . GLU A 1 83 ? 5.538 2.206 13.544 1.00 96.00 83 GLU A C 1
ATOM 658 O O . GLU A 1 83 ? 4.983 2.919 14.381 1.00 96.00 83 GLU A O 1
ATOM 663 N N . LEU A 1 84 ? 4.837 1.529 12.628 1.00 95.38 84 LEU A N 1
ATOM 664 C CA . LEU A 1 84 ? 3.378 1.469 12.641 1.00 95.38 84 LEU A CA 1
ATOM 665 C C . LEU A 1 84 ? 2.869 0.724 13.877 1.00 95.38 84 LEU A C 1
ATOM 667 O O . LEU A 1 84 ? 1.968 1.226 14.545 1.00 95.38 84 LEU A O 1
ATOM 671 N N . LEU A 1 85 ? 3.446 -0.438 14.188 1.00 95.75 85 LEU A N 1
ATOM 672 C CA . LEU A 1 85 ? 3.046 -1.242 15.343 1.00 95.75 85 LEU A CA 1
ATOM 673 C C . LEU A 1 85 ? 3.283 -0.494 16.657 1.00 95.75 85 LEU A C 1
ATOM 675 O O . LEU A 1 85 ? 2.355 -0.387 17.451 1.00 95.75 85 LEU A O 1
ATOM 679 N N . GLU A 1 86 ? 4.449 0.130 16.836 1.00 94.50 86 GLU A N 1
ATOM 680 C CA . GLU A 1 86 ? 4.751 0.951 18.019 1.00 94.50 86 GLU A CA 1
ATOM 681 C C . GLU A 1 86 ? 3.734 2.095 18.195 1.00 94.50 86 GLU A C 1
ATOM 683 O O . GLU A 1 86 ? 3.206 2.324 19.287 1.00 94.50 86 GLU A O 1
ATOM 688 N N . ARG A 1 87 ? 3.397 2.805 17.104 1.00 92.56 87 ARG A N 1
ATOM 689 C CA . ARG A 1 87 ? 2.362 3.853 17.138 1.00 92.56 87 ARG A CA 1
ATOM 690 C C . ARG A 1 87 ? 0.990 3.289 17.483 1.00 92.56 87 ARG A C 1
ATOM 692 O O . ARG A 1 87 ? 0.232 3.950 18.191 1.00 92.56 87 ARG A O 1
ATOM 699 N N . MET A 1 88 ? 0.650 2.118 16.957 1.00 92.19 88 MET A N 1
ATOM 700 C CA . MET A 1 88 ? -0.635 1.483 17.208 1.00 92.19 88 MET A CA 1
ATOM 701 C C . MET A 1 88 ? -0.773 1.005 18.643 1.00 92.19 88 MET A C 1
ATOM 703 O O . MET A 1 88 ? -1.797 1.290 19.251 1.00 92.19 88 MET A O 1
ATOM 707 N N . GLU A 1 89 ? 0.237 0.345 19.200 1.00 91.56 89 GLU A N 1
ATOM 708 C CA . GLU A 1 89 ? 0.239 -0.112 20.592 1.00 91.56 89 GLU A CA 1
ATOM 709 C C . GLU A 1 89 ? 0.015 1.062 21.550 1.00 91.56 89 GLU A C 1
ATOM 711 O O . GLU A 1 89 ? -0.901 1.025 22.373 1.00 91.56 89 GLU A O 1
ATOM 716 N N . LEU A 1 90 ? 0.760 2.158 21.364 1.00 89.31 90 LEU A N 1
ATOM 717 C CA . LEU A 1 90 ? 0.600 3.378 22.157 1.00 89.31 90 LEU A CA 1
ATOM 718 C C . LEU A 1 90 ? -0.792 4.015 21.994 1.00 89.31 90 LEU A C 1
ATOM 720 O O . LEU A 1 90 ? -1.337 4.610 22.920 1.00 89.31 90 LEU A O 1
ATOM 724 N N . LYS A 1 91 ? -1.383 3.949 20.799 1.00 86.56 91 LYS A N 1
ATOM 725 C CA . LYS A 1 91 ? -2.719 4.511 20.549 1.00 86.56 91 LYS A CA 1
ATOM 726 C C . LYS A 1 91 ? -3.820 3.647 21.149 1.00 86.56 91 LYS A C 1
ATOM 728 O O . LYS A 1 91 ? -4.746 4.192 21.743 1.00 86.56 91 LYS A O 1
ATOM 733 N N . LEU A 1 92 ? -3.735 2.331 20.985 1.00 87.88 92 LEU A N 1
ATOM 734 C CA . LEU A 1 92 ? -4.723 1.389 21.502 1.00 87.88 92 LEU A CA 1
ATOM 735 C C . LEU A 1 92 ? -4.736 1.403 23.032 1.00 87.88 92 LEU A C 1
ATOM 737 O O . LEU A 1 92 ? -5.824 1.396 23.606 1.00 87.88 92 LEU A O 1
ATOM 741 N N . SER A 1 93 ? -3.570 1.538 23.677 1.00 85.38 93 SER A N 1
ATOM 742 C CA . SER A 1 93 ? -3.489 1.715 25.132 1.00 85.38 93 SER A CA 1
ATOM 743 C C . SER A 1 93 ? -4.155 3.018 25.591 1.00 85.38 93 SER A C 1
ATOM 745 O O . SER A 1 93 ? -4.976 3.001 26.504 1.00 85.38 93 SER A O 1
ATOM 747 N N . ASN A 1 94 ? -3.901 4.137 24.904 1.00 84.06 94 ASN A N 1
ATOM 748 C CA . ASN A 1 94 ? -4.513 5.430 25.229 1.00 84.06 94 ASN A CA 1
ATOM 749 C C . ASN A 1 94 ? -6.040 5.452 25.042 1.00 84.06 94 ASN A C 1
ATOM 751 O O . ASN A 1 94 ? -6.740 6.148 25.773 1.00 84.06 94 ASN A O 1
ATOM 755 N N . ILE A 1 95 ? -6.563 4.718 24.055 1.00 79.69 95 ILE A N 1
ATOM 756 C CA . ILE A 1 95 ? -8.008 4.617 23.784 1.00 79.69 95 ILE A CA 1
ATOM 757 C C . ILE A 1 95 ? -8.652 3.510 24.645 1.00 79.69 95 ILE A C 1
ATOM 759 O O . ILE A 1 95 ? -9.867 3.343 24.607 1.00 79.69 95 ILE A O 1
ATOM 763 N N . GLN A 1 96 ? -7.861 2.762 25.430 1.00 78.94 96 GLN A N 1
ATOM 764 C CA . GLN A 1 96 ? -8.305 1.594 26.207 1.00 78.94 96 GLN A CA 1
ATOM 765 C C . GLN A 1 96 ? -9.046 0.572 25.329 1.00 78.94 96 GLN A C 1
ATOM 767 O O . GLN A 1 96 ? -10.036 -0.041 25.723 1.00 78.94 96 GLN A O 1
ATOM 772 N N . THR A 1 97 ? -8.590 0.422 24.081 1.00 75.25 97 THR A N 1
ATOM 773 C CA . THR A 1 97 ? -9.134 -0.574 23.154 1.00 75.25 97 THR A CA 1
ATOM 774 C C . THR A 1 97 ? -8.454 -1.907 23.430 1.00 75.25 97 THR A C 1
ATOM 776 O O . THR A 1 97 ? -7.433 -2.236 22.829 1.00 75.25 97 THR A O 1
ATOM 779 N N . GLU A 1 98 ? -9.017 -2.653 24.373 1.00 69.31 98 GLU A N 1
ATOM 780 C CA . GLU A 1 98 ? -8.519 -3.962 24.792 1.00 69.31 98 GLU A CA 1
ATOM 781 C C . GLU A 1 98 ? -9.296 -5.116 24.135 1.00 69.31 98 GLU A C 1
ATOM 783 O O . GLU A 1 98 ? -10.320 -4.931 23.469 1.00 69.31 98 GLU A O 1
ATOM 788 N N . GLY A 1 99 ? -8.787 -6.337 24.307 1.00 79.62 99 GLY A N 1
ATOM 789 C CA . GLY A 1 99 ? -9.431 -7.559 23.830 1.00 79.62 99 GLY A CA 1
ATOM 790 C C . GLY A 1 99 ? -9.307 -7.789 22.320 1.00 79.62 99 GLY A C 1
ATOM 791 O O . GLY A 1 99 ? -8.363 -7.336 21.670 1.00 79.62 99 GLY A O 1
ATOM 792 N N . ALA A 1 100 ? -10.271 -8.525 21.760 1.00 83.94 100 ALA A N 1
ATOM 793 C CA . ALA A 1 100 ? -10.207 -9.052 20.393 1.00 83.94 100 ALA A CA 1
ATOM 794 C C . ALA A 1 100 ? -10.036 -7.969 19.311 1.00 83.94 100 ALA A C 1
ATOM 796 O O . ALA A 1 100 ? -9.358 -8.208 18.314 1.00 83.94 100 ALA A O 1
ATOM 797 N N . VAL A 1 101 ? -10.595 -6.770 19.523 1.00 86.75 101 VAL A N 1
ATOM 798 C CA . VAL A 1 101 ? -10.470 -5.640 18.586 1.00 86.75 101 VAL A CA 1
ATOM 799 C C . VAL A 1 101 ? -9.023 -5.152 18.519 1.00 86.75 101 VAL A C 1
ATOM 801 O O . VAL A 1 101 ? -8.465 -5.034 17.430 1.00 86.75 101 VAL A O 1
ATOM 804 N N . GLY A 1 102 ? -8.390 -4.903 19.670 1.00 87.81 102 GLY A N 1
ATOM 805 C CA . GLY A 1 102 ? -7.000 -4.446 19.727 1.00 87.81 102 GLY A CA 1
ATOM 806 C C . GLY A 1 102 ? -6.039 -5.471 19.123 1.00 87.81 102 GLY A C 1
ATOM 807 O O . GLY A 1 102 ? -5.219 -5.124 18.272 1.00 87.81 102 GLY A O 1
ATOM 808 N N . THR A 1 103 ? -6.198 -6.748 19.488 1.00 89.25 103 THR A N 1
ATOM 809 C CA . THR A 1 103 ? -5.400 -7.848 18.927 1.00 89.25 103 THR A CA 1
ATOM 810 C C . THR A 1 103 ? -5.596 -7.975 17.418 1.00 89.25 103 THR A C 1
ATOM 812 O O . THR A 1 103 ? -4.613 -8.034 16.686 1.00 89.25 103 THR A O 1
ATOM 815 N N . GLY A 1 104 ? -6.840 -7.951 16.930 1.00 90.50 104 GLY A N 1
ATOM 816 C CA . GLY A 1 104 ? -7.135 -8.050 15.499 1.00 90.50 104 GLY A CA 1
ATOM 817 C C . GLY A 1 104 ? -6.542 -6.896 14.689 1.00 90.50 104 GLY A C 1
ATOM 818 O O . GLY A 1 104 ? -5.997 -7.113 13.606 1.00 90.50 104 GLY A O 1
ATOM 819 N N . LEU A 1 105 ? -6.580 -5.674 15.229 1.00 92.38 105 LEU A N 1
ATOM 820 C CA . LEU A 1 105 ? -5.963 -4.504 14.606 1.00 92.38 105 LEU A CA 1
ATOM 821 C C . LEU A 1 105 ? -4.435 -4.630 14.531 1.00 92.38 105 LEU A C 1
ATOM 823 O O . LEU A 1 105 ? -3.862 -4.361 13.474 1.00 92.38 105 LEU A O 1
ATOM 827 N N . LEU A 1 106 ? -3.775 -5.055 15.612 1.00 93.06 106 LEU A N 1
ATOM 828 C CA . LEU A 1 106 ? -2.322 -5.256 15.631 1.00 93.06 106 LEU A CA 1
ATOM 829 C C . LEU A 1 106 ? -1.884 -6.383 14.691 1.00 93.06 106 LEU A C 1
ATOM 831 O O . LEU A 1 106 ? -0.939 -6.200 13.927 1.00 93.06 106 LEU A O 1
ATOM 835 N N . GLU A 1 107 ? -2.589 -7.518 14.693 1.00 92.31 107 GLU A N 1
ATOM 836 C CA . GLU A 1 107 ? -2.328 -8.620 13.759 1.00 92.31 107 GLU A CA 1
ATOM 837 C C . GLU A 1 107 ? -2.474 -8.163 12.307 1.00 92.31 107 GLU A C 1
ATOM 839 O O . GLU A 1 107 ? -1.595 -8.409 11.485 1.00 92.31 107 GLU A O 1
ATOM 844 N N . THR A 1 108 ? -3.526 -7.407 11.995 1.00 92.94 108 THR A N 1
ATOM 845 C CA . THR A 1 108 ? -3.739 -6.884 10.639 1.00 92.94 108 THR A CA 1
ATOM 846 C C . THR A 1 108 ? -2.619 -5.928 10.220 1.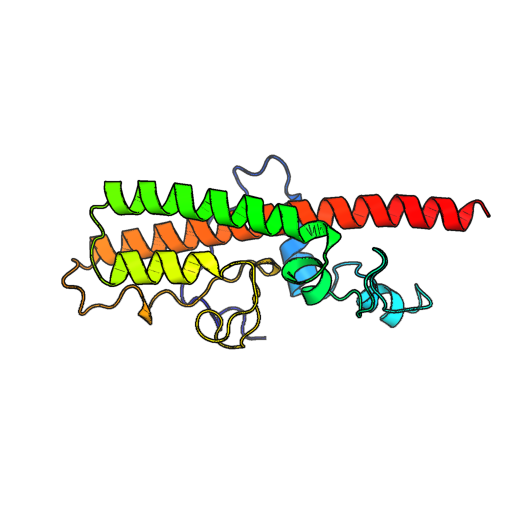00 92.94 108 THR A C 1
ATOM 848 O O . THR A 1 108 ? -2.107 -6.006 9.103 1.00 92.94 108 THR A O 1
ATOM 851 N N . ALA A 1 109 ? -2.175 -5.059 11.129 1.00 94.06 109 ALA A N 1
ATOM 852 C CA . ALA A 1 109 ? -1.106 -4.105 10.863 1.00 94.06 109 ALA A CA 1
ATOM 853 C C . ALA A 1 109 ? 0.254 -4.767 10.588 1.00 94.06 109 ALA A C 1
ATOM 855 O O . ALA A 1 109 ? 1.026 -4.248 9.778 1.00 94.06 109 ALA A O 1
ATOM 856 N N . LYS A 1 110 ? 0.537 -5.937 11.186 1.00 94.25 110 LYS A N 1
ATOM 857 C CA . LYS A 1 110 ? 1.762 -6.714 10.905 1.00 94.25 110 LYS A CA 1
ATOM 858 C C . LYS A 1 110 ? 1.894 -7.083 9.429 1.00 94.25 110 LYS A C 1
ATOM 860 O O . LYS A 1 110 ? 3.018 -7.200 8.943 1.00 94.25 110 LYS A O 1
ATOM 865 N N . PHE A 1 111 ? 0.773 -7.242 8.730 1.00 94.25 111 PHE A N 1
ATOM 866 C CA . PHE A 1 111 ? 0.732 -7.624 7.320 1.00 94.25 111 PHE A CA 1
ATOM 867 C C . PHE A 1 111 ? 0.292 -6.482 6.395 1.00 94.25 111 PHE A C 1
ATOM 869 O O . PHE A 1 111 ? -0.048 -6.705 5.236 1.00 94.25 111 PHE A O 1
ATOM 876 N N . LEU A 1 112 ? 0.304 -5.229 6.865 1.00 94.50 112 LEU A N 1
ATOM 877 C CA . LEU A 1 112 ? -0.127 -4.106 6.032 1.00 94.50 112 LEU A CA 1
ATOM 878 C C . LEU A 1 112 ? 0.757 -3.949 4.780 1.00 94.50 112 LEU A C 1
ATOM 880 O O . LEU A 1 112 ? 0.250 -3.700 3.690 1.00 94.50 112 LEU A O 1
ATOM 884 N N . PHE A 1 113 ? 2.072 -4.132 4.912 1.00 95.94 113 PHE A N 1
ATOM 885 C CA . PHE A 1 113 ? 3.039 -3.915 3.823 1.00 95.94 113 PHE A CA 1
ATOM 886 C C . PHE A 1 113 ? 3.485 -5.197 3.111 1.00 95.94 113 PHE A C 1
ATOM 888 O O . PHE A 1 113 ? 4.440 -5.164 2.334 1.00 95.94 113 PHE A O 1
ATOM 895 N N . THR A 1 114 ? 2.821 -6.320 3.380 1.00 94.56 114 THR A N 1
ATOM 896 C CA . THR A 1 114 ? 3.148 -7.634 2.824 1.00 94.56 114 THR A CA 1
ATOM 897 C C . THR A 1 114 ? 1.892 -8.341 2.340 1.00 94.56 114 THR A C 1
ATOM 899 O O . THR A 1 114 ? 0.788 -8.084 2.817 1.00 94.56 114 THR A O 1
ATOM 902 N N . ASP A 1 115 ? 2.058 -9.234 1.370 1.00 93.69 115 ASP A N 1
ATOM 903 C CA . ASP A 1 115 ? 0.968 -10.098 0.932 1.00 93.69 115 ASP A CA 1
ATOM 904 C C . ASP A 1 115 ? 0.593 -11.058 2.063 1.00 93.69 115 ASP A C 1
ATOM 906 O O . ASP A 1 115 ? 1.452 -11.662 2.712 1.00 93.69 115 ASP A O 1
ATOM 910 N N . ASN A 1 116 ? -0.704 -11.151 2.334 1.00 91.00 116 ASN A N 1
ATOM 911 C CA . ASN A 1 116 ? -1.255 -12.012 3.364 1.00 91.00 116 ASN A CA 1
ATOM 912 C C . ASN A 1 116 ? -2.704 -12.333 3.014 1.00 91.00 116 ASN A C 1
ATOM 914 O O . ASN A 1 116 ? -3.500 -11.436 2.724 1.00 91.00 116 ASN A O 1
ATOM 918 N N . GLU A 1 117 ? -3.034 -13.618 3.060 1.00 83.81 117 GLU A N 1
ATOM 919 C CA . GLU A 1 117 ? -4.317 -14.115 2.579 1.00 83.81 117 GLU A CA 1
ATOM 920 C C . GLU A 1 117 ? -5.503 -13.716 3.461 1.00 83.81 117 GLU A C 1
ATOM 922 O O . GLU A 1 117 ? -6.628 -13.651 2.973 1.00 83.81 117 GLU A O 1
ATOM 927 N N . ILE A 1 118 ? -5.238 -13.437 4.738 1.00 82.56 118 ILE A N 1
ATOM 928 C CA . ILE A 1 118 ? -6.237 -13.128 5.764 1.00 82.56 118 ILE A CA 1
ATOM 929 C C . ILE A 1 118 ? -6.527 -11.625 5.787 1.00 82.56 118 ILE A C 1
ATOM 931 O O . ILE A 1 118 ? -7.674 -11.206 5.916 1.00 82.56 118 ILE A O 1
ATOM 935 N N . VAL A 1 119 ? -5.482 -10.806 5.660 1.00 84.94 119 VAL A N 1
ATOM 936 C CA . VAL A 1 119 ? -5.569 -9.346 5.785 1.00 84.94 119 VAL A CA 1
ATOM 937 C C . VAL A 1 119 ? -6.041 -8.686 4.494 1.00 84.94 119 VAL A C 1
ATOM 939 O O . VAL A 1 119 ? -6.849 -7.756 4.530 1.00 84.94 119 VAL A O 1
ATOM 942 N N . TRP A 1 120 ? -5.563 -9.158 3.345 1.00 85.19 120 TRP A N 1
ATOM 943 C CA . TRP A 1 120 ? -5.898 -8.568 2.055 1.00 85.19 120 TRP A CA 1
ATOM 944 C C . TRP A 1 120 ? -6.938 -9.424 1.325 1.00 85.19 120 TRP A C 1
ATOM 946 O O . TRP A 1 120 ? -6.649 -10.576 1.013 1.00 85.19 120 TRP A O 1
ATOM 956 N N . PRO A 1 121 ? -8.117 -8.876 0.957 1.00 71.62 121 PRO A N 1
ATOM 957 C CA . PRO A 1 121 ? -9.180 -9.646 0.297 1.00 71.62 121 PRO A CA 1
ATOM 958 C C . PRO A 1 121 ? -8.791 -10.304 -1.036 1.00 71.62 121 PRO A C 1
ATOM 960 O O . PRO A 1 121 ? -9.451 -11.238 -1.472 1.00 71.62 121 PRO A O 1
ATOM 963 N N . LEU A 1 122 ? -7.743 -9.806 -1.700 1.00 79.62 122 LEU A N 1
ATOM 964 C CA . LEU A 1 122 ? -7.189 -10.375 -2.938 1.00 79.62 122 LEU A CA 1
ATOM 965 C C . LEU A 1 122 ? -5.838 -11.064 -2.707 1.00 79.62 122 LEU A C 1
ATOM 967 O O . LEU A 1 122 ? -5.070 -11.242 -3.651 1.00 79.62 122 LEU A O 1
ATOM 971 N N . HIS A 1 123 ? -5.508 -11.344 -1.445 1.00 84.69 123 HIS A N 1
ATOM 972 C CA . HIS A 1 123 ? -4.231 -11.876 -0.958 1.00 84.69 123 HIS A CA 1
ATOM 973 C C . HIS A 1 123 ? -3.002 -11.010 -1.286 1.00 84.69 123 HIS A C 1
ATOM 975 O O . HIS A 1 123 ? -1.882 -11.347 -0.915 1.00 84.69 123 HIS A O 1
ATOM 981 N N . ARG A 1 124 ? -3.220 -9.866 -1.942 1.00 89.00 124 ARG A N 1
ATOM 982 C CA . ARG A 1 124 ? -2.205 -8.918 -2.391 1.00 89.00 124 ARG A CA 1
ATOM 983 C C . ARG A 1 124 ? -2.312 -7.617 -1.624 1.00 89.00 124 ARG A C 1
ATOM 985 O O . ARG A 1 124 ? -3.380 -7.003 -1.588 1.00 89.00 124 ARG A O 1
ATOM 992 N N . SER A 1 125 ? -1.193 -7.165 -1.083 1.00 92.25 125 SER A N 1
ATOM 993 C CA . SER A 1 125 ? -1.081 -5.853 -0.482 1.00 92.25 125 SER A CA 1
ATOM 994 C C . SER A 1 125 ? -1.125 -4.770 -1.545 1.00 92.25 125 SER A C 1
ATOM 996 O O . SER A 1 125 ? -0.342 -4.750 -2.493 1.00 92.25 125 SER A O 1
ATOM 998 N N . LEU A 1 126 ? -2.055 -3.837 -1.366 1.00 91.75 126 LEU A N 1
ATOM 999 C CA . LEU A 1 126 ? -2.276 -2.708 -2.266 1.00 91.75 126 LEU A CA 1
ATOM 1000 C C . LEU A 1 126 ? -2.000 -1.374 -1.561 1.00 91.75 126 LEU A C 1
ATOM 1002 O O . LEU A 1 126 ? -2.486 -0.318 -1.978 1.00 91.75 126 LEU A O 1
ATOM 1006 N N . TYR A 1 127 ? -1.184 -1.401 -0.501 1.00 93.19 127 TYR A N 1
ATOM 1007 C CA . TYR A 1 127 ? -0.855 -0.223 0.307 1.00 93.19 127 TYR A CA 1
ATOM 1008 C C . TYR A 1 127 ? -0.274 0.924 -0.539 1.00 93.19 127 TYR A C 1
ATOM 1010 O O . TYR A 1 127 ? -0.548 2.100 -0.297 1.00 93.19 127 TYR A O 1
ATOM 1018 N N . TYR A 1 128 ? 0.490 0.601 -1.587 1.00 92.44 128 TYR A N 1
ATOM 1019 C CA . TYR A 1 128 ? 1.091 1.583 -2.491 1.00 92.44 128 TYR A CA 1
ATOM 1020 C C . TYR A 1 128 ? 0.064 2.306 -3.372 1.00 92.44 128 TYR A C 1
ATOM 1022 O O . TYR A 1 128 ? 0.339 3.395 -3.872 1.00 92.44 128 TYR A O 1
ATOM 1030 N N . LEU A 1 129 ? -1.150 1.762 -3.504 1.00 90.38 129 LEU A N 1
ATOM 1031 C CA . LEU A 1 129 ? -2.298 2.459 -4.085 1.00 90.38 129 LEU A CA 1
ATOM 1032 C C . LEU A 1 129 ? -3.003 3.360 -3.059 1.00 90.38 129 LEU A C 1
ATOM 1034 O O . LEU A 1 129 ? -3.967 4.04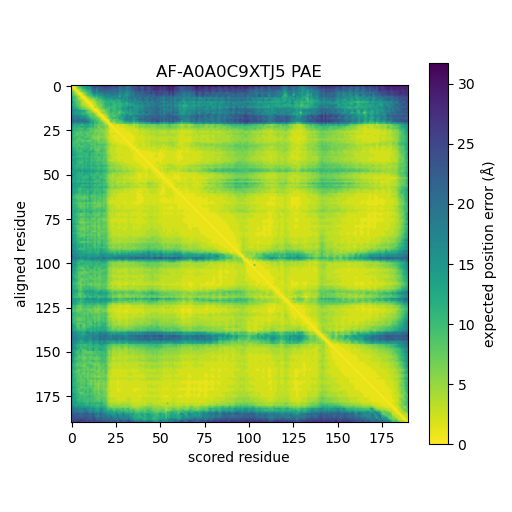2 -3.400 1.00 90.38 129 LEU A O 1
ATOM 1038 N N . GLY A 1 130 ? -2.558 3.379 -1.802 1.00 86.38 130 GLY A N 1
ATOM 1039 C CA . GLY A 1 130 ? -3.235 4.064 -0.701 1.00 86.38 130 GLY A CA 1
ATOM 1040 C C . GLY A 1 130 ? -4.479 3.338 -0.210 1.00 86.38 130 GLY A C 1
ATOM 1041 O O . GLY A 1 130 ? -5.334 3.964 0.409 1.00 86.38 130 GLY A O 1
ATOM 1042 N N . GLN A 1 131 ? -4.613 2.053 -0.530 1.00 88.06 131 GLN A N 1
ATOM 1043 C CA . GLN A 1 131 ? -5.666 1.213 0.023 1.00 88.06 131 GLN A CA 1
ATOM 1044 C C . GLN A 1 131 ? -5.246 0.684 1.391 1.00 88.06 131 GLN A C 1
ATOM 1046 O O . GLN A 1 131 ? -4.055 0.568 1.683 1.00 88.06 131 GLN A O 1
ATOM 1051 N N . ILE A 1 132 ? -6.236 0.356 2.209 1.00 90.38 132 ILE A N 1
ATOM 1052 C CA . ILE A 1 132 ? -6.053 -0.302 3.497 1.00 90.38 132 ILE A CA 1
ATOM 1053 C C . ILE A 1 132 ? -6.955 -1.544 3.564 1.00 90.38 132 ILE A C 1
ATOM 1055 O O . ILE A 1 132 ? -7.945 -1.603 2.828 1.00 90.38 132 ILE A O 1
ATOM 1059 N N . PRO A 1 133 ? -6.630 -2.525 4.421 1.00 89.50 133 PRO A N 1
ATOM 1060 C CA . PRO A 1 133 ? -7.510 -3.648 4.716 1.00 89.50 133 PRO A CA 1
ATOM 1061 C C . PRO A 1 133 ? -8.871 -3.196 5.249 1.00 89.50 133 PRO A C 1
ATOM 1063 O O . PRO A 1 133 ? -8.985 -2.147 5.889 1.00 89.50 133 PRO A O 1
ATOM 1066 N N . ASN A 1 134 ? -9.898 -4.020 5.034 1.00 85.94 134 ASN A N 1
ATOM 1067 C CA . ASN A 1 134 ? -11.236 -3.727 5.531 1.00 85.94 134 ASN A CA 1
ATOM 1068 C C . ASN A 1 134 ? -11.257 -3.788 7.067 1.00 85.94 134 ASN A C 1
ATOM 1070 O O . ASN A 1 134 ? -11.026 -4.840 7.660 1.00 85.94 134 ASN A O 1
ATOM 1074 N N . LEU A 1 135 ? -11.563 -2.656 7.702 1.00 87.50 135 LEU A N 1
ATOM 1075 C CA . LEU A 1 135 ? -11.614 -2.530 9.159 1.00 87.50 135 LEU A CA 1
ATOM 1076 C C . LEU A 1 135 ? -12.948 -2.984 9.768 1.00 87.50 135 LEU A C 1
ATOM 1078 O O . LEU A 1 135 ? -13.010 -3.197 10.976 1.00 87.50 135 LEU A O 1
ATOM 1082 N N . ASP A 1 136 ? -14.015 -3.122 8.977 1.00 84.31 136 ASP A N 1
ATOM 1083 C CA . ASP A 1 136 ? -15.350 -3.444 9.502 1.00 84.31 136 ASP A CA 1
ATOM 1084 C C . ASP A 1 136 ? -15.432 -4.805 10.218 1.00 84.31 136 ASP A C 1
ATOM 1086 O O . ASP A 1 136 ? -16.048 -4.856 11.284 1.00 84.31 136 ASP A O 1
ATOM 1090 N N . PRO A 1 137 ? -14.779 -5.882 9.734 1.00 83.81 137 PRO A N 1
ATOM 1091 C CA . PRO A 1 137 ? -14.716 -7.149 10.463 1.00 83.81 137 PRO A CA 1
ATOM 1092 C C . PRO A 1 137 ? -13.937 -7.055 11.782 1.00 83.81 137 PRO A C 1
ATOM 1094 O O . PRO A 1 137 ? -14.206 -7.811 12.710 1.00 83.81 137 PRO A O 1
ATOM 1097 N N . LEU A 1 138 ? -12.970 -6.135 11.871 1.00 84.50 138 LEU A N 1
ATOM 1098 C CA . LEU A 1 138 ? -12.096 -5.975 13.038 1.00 84.50 138 LEU A CA 1
ATOM 1099 C C . LEU A 1 138 ? -12.737 -5.099 14.119 1.00 84.50 138 LEU A C 1
ATOM 1101 O O . LEU A 1 138 ? -12.515 -5.308 15.308 1.00 84.50 138 LEU A O 1
ATOM 1105 N N . ILE A 1 139 ? -13.533 -4.112 13.703 1.00 83.75 139 ILE A N 1
ATOM 1106 C CA . ILE A 1 139 ? -14.209 -3.148 14.574 1.00 83.75 139 ILE A CA 1
ATOM 1107 C C . ILE A 1 139 ? -15.727 -3.379 14.491 1.00 83.75 139 ILE A C 1
ATOM 1109 O O . ILE A 1 139 ? -16.503 -2.516 14.051 1.00 83.75 139 ILE A O 1
ATOM 1113 N N . SER A 1 140 ? -16.143 -4.579 14.896 1.00 75.88 140 SER A N 1
ATOM 1114 C CA . SER A 1 140 ? -17.536 -5.018 14.812 1.00 75.88 140 SER A CA 1
ATOM 1115 C C . SER A 1 140 ? -18.446 -4.270 15.804 1.00 75.88 140 SER A C 1
ATOM 1117 O O . SER A 1 140 ? -17.995 -3.672 16.786 1.00 75.88 140 SER A O 1
ATOM 1119 N N . LYS A 1 141 ? -19.758 -4.264 15.532 1.00 68.31 141 LYS A N 1
ATOM 1120 C CA . LYS A 1 141 ? -20.759 -3.607 16.398 1.00 68.31 141 LYS A CA 1
ATOM 1121 C C . LYS A 1 141 ? -20.991 -4.378 17.699 1.00 68.31 141 LYS A C 1
ATOM 1123 O O . LYS A 1 141 ? -21.416 -3.795 18.690 1.00 68.31 141 LYS A O 1
ATOM 1128 N N . GLU A 1 142 ? -20.692 -5.668 17.686 1.00 63.34 142 GLU A N 1
ATOM 1129 C CA . GLU A 1 142 ? -20.889 -6.610 18.783 1.00 63.34 142 GLU A CA 1
ATOM 1130 C C . GLU A 1 142 ? -19.822 -6.456 19.881 1.00 63.34 142 GLU A C 1
ATOM 1132 O O . GLU A 1 142 ? -19.988 -6.977 20.978 1.00 63.34 142 GLU A O 1
ATOM 1137 N N . ALA A 1 143 ? -18.761 -5.679 19.634 1.00 66.12 143 ALA A N 1
ATOM 1138 C CA . ALA A 1 143 ? -17.654 -5.450 20.564 1.00 66.12 143 ALA A CA 1
ATOM 1139 C C . ALA A 1 143 ? -18.001 -4.568 21.788 1.00 66.12 143 ALA A C 1
ATOM 1141 O O . ALA A 1 143 ? -17.100 -4.095 22.477 1.00 66.12 143 ALA A O 1
ATOM 1142 N N . GLY A 1 144 ? -19.283 -4.276 22.041 1.00 68.56 144 GLY A N 1
ATOM 1143 C CA . GLY A 1 144 ? -19.737 -3.476 23.191 1.00 68.56 144 GLY A CA 1
ATOM 1144 C C . GLY A 1 144 ? -19.300 -2.002 23.174 1.00 68.56 144 GLY A C 1
ATOM 1145 O O . GLY A 1 144 ? -19.564 -1.264 24.120 1.00 68.56 144 GLY A O 1
ATOM 1146 N N . MET A 1 145 ? -18.642 -1.552 22.102 1.00 78.25 145 MET A N 1
ATOM 1147 C CA . MET A 1 145 ? -18.136 -0.191 21.955 1.00 78.25 145 MET A CA 1
ATOM 1148 C C . MET A 1 145 ? -19.247 0.761 21.494 1.00 78.25 145 MET A C 1
ATOM 1150 O O . MET A 1 145 ? -19.921 0.515 20.491 1.00 78.25 145 MET A O 1
ATOM 1154 N N . GLY A 1 146 ? -19.398 1.897 22.181 1.00 81.75 146 GLY A N 1
ATOM 1155 C CA . GLY A 1 146 ? -20.343 2.942 21.780 1.00 81.75 146 GLY A CA 1
ATOM 1156 C C . GLY A 1 146 ? -20.091 3.440 20.349 1.00 81.75 146 GLY A C 1
ATOM 1157 O O . GLY A 1 146 ? -18.947 3.565 19.908 1.00 81.75 146 GLY A O 1
ATOM 1158 N N . GLU A 1 147 ? -21.155 3.766 19.610 1.00 84.56 147 GLU A N 1
ATOM 1159 C CA . GLU A 1 147 ? -21.070 4.054 18.170 1.00 84.56 147 GLU A CA 1
ATOM 1160 C C . GLU A 1 147 ? -20.098 5.195 17.821 1.00 84.56 147 GLU A C 1
ATOM 1162 O O . GLU A 1 147 ? -19.352 5.104 16.843 1.00 84.56 147 GLU A O 1
ATOM 1167 N N . ILE A 1 148 ? -20.069 6.257 18.632 1.00 84.56 148 ILE A N 1
ATOM 1168 C CA . ILE A 1 148 ? -19.165 7.399 18.435 1.00 84.56 148 ILE A CA 1
ATOM 1169 C C . ILE A 1 148 ? -17.704 6.976 18.629 1.00 84.56 148 ILE A C 1
ATOM 1171 O O . ILE A 1 148 ? -16.852 7.334 17.814 1.00 84.56 148 ILE A O 1
ATOM 1175 N N . ALA A 1 149 ? -17.411 6.200 19.676 1.00 83.38 149 ALA A N 1
ATOM 1176 C CA . ALA A 1 149 ? -16.067 5.690 19.943 1.00 83.38 149 ALA A CA 1
ATOM 1177 C C . ALA A 1 149 ? -15.595 4.777 18.803 1.00 83.38 149 ALA A C 1
ATOM 1179 O O . ALA A 1 149 ? -14.486 4.943 18.298 1.00 83.38 149 ALA A O 1
ATOM 1180 N N . ARG A 1 150 ? -16.488 3.919 18.301 1.00 85.12 150 ARG A N 1
ATOM 1181 C CA . ARG A 1 150 ? -16.235 3.030 17.163 1.00 85.12 150 ARG A CA 1
ATOM 1182 C C . ARG A 1 150 ? -15.887 3.794 15.885 1.00 85.12 150 ARG A C 1
ATOM 1184 O O . ARG A 1 150 ? -14.887 3.499 15.233 1.00 85.12 150 ARG A O 1
ATOM 1191 N N . ARG A 1 151 ? -16.690 4.806 15.530 1.00 84.88 151 ARG A N 1
ATOM 1192 C CA . ARG A 1 151 ? -16.443 5.661 14.353 1.00 84.88 151 ARG A CA 1
ATOM 1193 C C . ARG A 1 151 ? -15.119 6.417 14.476 1.00 84.88 151 ARG A C 1
ATOM 1195 O O . ARG A 1 151 ? -14.374 6.491 13.502 1.00 84.88 151 ARG A O 1
ATOM 1202 N N . ARG A 1 152 ? -14.813 6.940 15.669 1.00 85.44 152 ARG A N 1
ATOM 1203 C CA . ARG A 1 152 ? -13.537 7.611 15.956 1.00 85.44 152 ARG A CA 1
ATOM 1204 C C . ARG A 1 152 ? -12.362 6.657 15.775 1.00 85.44 152 ARG A C 1
ATOM 1206 O O . ARG A 1 152 ? -11.467 6.974 15.001 1.00 85.44 152 ARG A O 1
ATOM 1213 N N . LEU A 1 153 ? -12.394 5.485 16.412 1.00 87.06 153 LEU A N 1
ATOM 1214 C CA . LEU A 1 153 ? -11.347 4.470 16.280 1.00 87.06 153 LEU A CA 1
ATOM 1215 C C . LEU A 1 153 ? -11.122 4.100 14.809 1.00 87.06 153 LEU A C 1
ATOM 1217 O O . LEU A 1 153 ? -9.995 4.179 14.331 1.00 87.06 153 LEU A O 1
ATOM 1221 N N . ARG A 1 154 ? -12.193 3.796 14.064 1.00 88.62 154 ARG A N 1
ATOM 1222 C CA . ARG A 1 154 ? -12.102 3.474 12.632 1.00 88.62 154 ARG A CA 1
ATOM 1223 C C . ARG A 1 154 ? -11.437 4.591 11.829 1.00 88.62 154 ARG A C 1
ATOM 1225 O O . ARG A 1 154 ? -10.523 4.317 11.058 1.00 88.62 154 ARG A O 1
ATOM 1232 N N . SER A 1 155 ? -11.878 5.835 12.008 1.00 85.88 155 SER A N 1
ATOM 1233 C CA . SER A 1 155 ? -11.305 6.986 11.301 1.00 85.88 155 SER A CA 1
ATOM 1234 C C . SER A 1 155 ? -9.824 7.178 11.640 1.00 85.88 155 SER A C 1
ATOM 1236 O O . SER A 1 155 ? -9.013 7.414 10.744 1.00 85.88 155 SER A O 1
ATOM 1238 N N . TYR A 1 156 ? -9.448 7.008 12.909 1.00 86.81 156 TYR A N 1
ATOM 1239 C CA . TYR A 1 156 ? -8.057 7.119 13.337 1.00 86.81 156 TYR A CA 1
ATOM 1240 C C . TYR A 1 156 ? -7.168 6.031 12.742 1.00 86.81 156 TYR A C 1
ATOM 1242 O O . TYR A 1 156 ? -6.115 6.358 12.197 1.00 86.81 156 TYR A O 1
ATOM 1250 N N . ILE A 1 157 ? -7.587 4.766 12.816 1.00 90.44 157 ILE A N 1
ATOM 1251 C CA . ILE A 1 157 ? -6.826 3.643 12.260 1.00 90.44 157 ILE A CA 1
ATOM 1252 C C . ILE A 1 157 ? -6.709 3.782 10.741 1.00 90.44 157 ILE A C 1
ATOM 1254 O O . ILE A 1 157 ? -5.602 3.705 10.215 1.00 90.44 157 ILE A O 1
ATOM 1258 N N . SER A 1 158 ? -7.819 4.067 10.048 1.00 90.06 158 SER A N 1
ATOM 1259 C CA . SER A 1 158 ? -7.825 4.258 8.591 1.00 90.06 158 SER A CA 1
ATOM 1260 C C . SER A 1 158 ? -6.848 5.361 8.174 1.00 90.06 158 SER A C 1
ATOM 1262 O O . SER A 1 158 ? -5.991 5.141 7.317 1.00 90.06 158 SER A O 1
ATOM 1264 N N . SER A 1 159 ? -6.884 6.511 8.853 1.00 87.25 159 SER A N 1
ATOM 1265 C CA . SER A 1 159 ? -5.973 7.624 8.577 1.00 87.25 159 SER A CA 1
ATOM 1266 C C . SER A 1 159 ? -4.504 7.263 8.827 1.00 87.25 159 SER A C 1
ATOM 1268 O O . SER A 1 159 ? -3.656 7.517 7.970 1.00 87.25 159 SER A O 1
ATOM 1270 N N . ASP A 1 160 ? -4.180 6.627 9.958 1.00 89.50 160 ASP A N 1
ATOM 1271 C CA . ASP A 1 160 ? -2.792 6.298 10.311 1.00 89.50 160 ASP A CA 1
ATOM 1272 C C . ASP A 1 160 ? -2.194 5.229 9.380 1.00 89.50 160 ASP A C 1
ATOM 1274 O O . ASP A 1 160 ? -1.057 5.357 8.912 1.00 89.50 160 ASP A O 1
ATOM 1278 N N . TRP A 1 161 ? -2.978 4.204 9.034 1.00 92.75 161 TRP A N 1
ATOM 1279 C CA . TRP A 1 161 ? -2.575 3.160 8.088 1.00 92.75 161 TRP A CA 1
ATOM 1280 C C . TRP A 1 161 ? -2.399 3.717 6.685 1.00 92.75 161 TRP A C 1
ATOM 1282 O O . TRP A 1 161 ? -1.389 3.439 6.032 1.00 92.75 161 TRP A O 1
ATOM 1292 N N . HIS A 1 162 ? -3.337 4.554 6.239 1.00 90.44 162 HIS A N 1
ATOM 1293 C CA . HIS A 1 162 ? -3.234 5.230 4.957 1.00 90.44 162 HIS A CA 1
ATOM 1294 C C . HIS A 1 162 ? -1.962 6.085 4.905 1.00 90.44 162 HIS A C 1
ATOM 1296 O O . HIS A 1 162 ? -1.129 5.877 4.027 1.00 90.44 162 HIS A O 1
ATOM 1302 N N . ILE A 1 163 ? -1.735 6.972 5.881 1.00 88.31 163 ILE A N 1
ATOM 1303 C CA . ILE A 1 163 ? -0.546 7.842 5.930 1.00 88.31 163 ILE A CA 1
ATOM 1304 C C . ILE A 1 163 ? 0.756 7.033 5.971 1.00 88.31 163 ILE A C 1
ATOM 1306 O O . ILE A 1 163 ? 1.729 7.384 5.300 1.00 88.31 163 ILE A O 1
ATOM 1310 N N . SER A 1 164 ? 0.799 5.942 6.733 1.00 91.75 164 SER A N 1
ATOM 1311 C CA . SER A 1 164 ? 1.981 5.073 6.784 1.00 91.75 164 SER A CA 1
ATOM 1312 C C . SER A 1 164 ? 2.260 4.446 5.413 1.00 91.75 164 SER A C 1
ATOM 1314 O O . SER A 1 164 ? 3.394 4.471 4.930 1.00 91.75 164 SER A O 1
ATOM 1316 N N . SER A 1 165 ? 1.203 3.999 4.734 1.00 92.56 165 SER A N 1
ATOM 1317 C CA . SER A 1 165 ? 1.259 3.427 3.389 1.00 92.56 165 SER A CA 1
ATOM 1318 C C . SER A 1 165 ? 1.747 4.432 2.343 1.00 92.56 165 SER A C 1
ATOM 1320 O O . SER A 1 165 ? 2.665 4.130 1.577 1.00 92.56 165 SER A O 1
ATOM 1322 N N . ILE A 1 166 ? 1.190 5.651 2.334 1.00 89.50 166 ILE A N 1
ATOM 1323 C CA . ILE A 1 166 ? 1.530 6.678 1.335 1.00 89.50 166 ILE A CA 1
ATOM 1324 C C . ILE A 1 166 ? 2.989 7.128 1.489 1.00 89.50 166 ILE A C 1
ATOM 1326 O O . ILE A 1 166 ? 3.686 7.337 0.497 1.00 89.50 166 ILE A O 1
ATOM 1330 N N . ARG A 1 167 ? 3.470 7.250 2.735 1.00 90.44 167 ARG A N 1
ATOM 1331 C CA . ARG A 1 167 ? 4.843 7.668 3.043 1.00 90.44 167 ARG A CA 1
ATOM 1332 C C . ARG A 1 167 ? 5.853 6.613 2.624 1.00 90.44 167 ARG A C 1
ATOM 1334 O O . ARG A 1 167 ? 6.851 6.955 1.990 1.00 90.44 167 ARG A O 1
ATOM 1341 N N . LEU A 1 168 ? 5.589 5.345 2.943 1.00 94.62 168 LEU A N 1
ATOM 1342 C CA . LEU A 1 168 ? 6.459 4.244 2.542 1.00 94.62 168 LEU A CA 1
ATOM 1343 C C . LEU A 1 168 ? 6.524 4.120 1.015 1.00 94.62 168 LEU A C 1
ATOM 1345 O O . LEU A 1 168 ? 7.618 4.040 0.459 1.00 94.62 168 LEU A O 1
ATOM 1349 N N . ALA A 1 169 ? 5.376 4.165 0.333 1.00 94.56 169 ALA A N 1
ATOM 1350 C CA . ALA A 1 169 ? 5.320 4.106 -1.125 1.00 94.56 169 ALA A CA 1
ATOM 1351 C C . ALA A 1 169 ? 6.077 5.276 -1.775 1.00 94.56 169 ALA A C 1
ATOM 1353 O O . ALA A 1 169 ? 6.898 5.062 -2.667 1.00 94.56 169 ALA A O 1
ATOM 1354 N N . GLY A 1 170 ? 5.877 6.502 -1.279 1.00 92.69 170 GLY A N 1
ATOM 1355 C CA . GLY A 1 170 ? 6.617 7.679 -1.736 1.00 92.69 170 GLY A CA 1
ATOM 1356 C C . GLY A 1 170 ? 8.129 7.540 -1.540 1.00 92.69 170 GLY A C 1
ATOM 1357 O O . GLY A 1 170 ? 8.902 7.839 -2.449 1.00 92.69 170 GLY A O 1
ATOM 1358 N N . ARG A 1 171 ? 8.565 7.028 -0.381 1.00 93.88 171 ARG A N 1
ATOM 1359 C CA . ARG A 1 171 ? 9.986 6.794 -0.083 1.00 93.88 171 ARG A CA 1
ATOM 1360 C C . ARG A 1 171 ? 10.596 5.771 -1.045 1.00 93.88 171 ARG A C 1
ATOM 1362 O O . ARG A 1 171 ? 11.618 6.074 -1.660 1.00 93.88 171 ARG A O 1
ATOM 1369 N N . ILE A 1 172 ? 9.962 4.601 -1.195 1.00 95.88 172 ILE A N 1
ATOM 1370 C CA . ILE A 1 172 ? 10.399 3.517 -2.093 1.00 95.88 172 ILE A CA 1
ATOM 1371 C C . ILE A 1 172 ? 10.512 4.022 -3.527 1.00 95.88 172 ILE A C 1
ATOM 1373 O O . ILE A 1 172 ? 11.569 3.897 -4.143 1.00 95.88 172 ILE A O 1
ATOM 1377 N N . PHE A 1 173 ? 9.449 4.629 -4.055 1.00 94.38 173 PHE A N 1
ATOM 1378 C CA . PHE A 1 173 ? 9.431 5.000 -5.463 1.00 94.38 173 PHE A CA 1
ATOM 1379 C C . PHE A 1 173 ? 10.370 6.165 -5.775 1.00 94.38 173 PHE A C 1
ATOM 1381 O O . PHE A 1 173 ? 11.052 6.138 -6.798 1.00 94.38 173 PHE A O 1
ATOM 1388 N N . GLY A 1 174 ? 10.480 7.146 -4.877 1.00 92.94 174 GLY A N 1
ATOM 1389 C CA . GLY A 1 174 ? 11.450 8.227 -5.032 1.00 92.94 174 GLY A CA 1
ATOM 1390 C C . GLY A 1 174 ? 12.889 7.707 -5.102 1.00 92.94 174 GLY A C 1
ATOM 1391 O O . GLY A 1 174 ? 13.694 8.213 -5.882 1.00 92.94 174 GLY A O 1
ATOM 1392 N N . ASP A 1 175 ? 13.219 6.666 -4.335 1.00 94.56 175 ASP A N 1
ATOM 1393 C CA . ASP A 1 175 ? 14.525 6.011 -4.425 1.00 94.56 175 ASP A CA 1
ATOM 1394 C C . ASP A 1 175 ? 14.701 5.192 -5.699 1.00 94.56 175 ASP A C 1
ATOM 1396 O O . ASP A 1 175 ? 15.730 5.307 -6.366 1.00 94.56 175 ASP A O 1
ATOM 1400 N N . TYR A 1 176 ? 13.681 4.419 -6.068 1.00 94.50 176 TYR A N 1
ATOM 1401 C CA . TYR A 1 176 ? 13.662 3.649 -7.306 1.00 94.50 176 TYR A CA 1
ATOM 1402 C C . TYR A 1 176 ? 13.941 4.555 -8.509 1.00 94.50 176 TYR A C 1
ATOM 1404 O O . TYR A 1 176 ? 14.858 4.288 -9.282 1.00 94.50 176 TYR A O 1
ATOM 1412 N N . GLN A 1 177 ? 13.237 5.686 -8.620 1.00 91.88 177 GLN A N 1
ATOM 1413 C CA . GLN A 1 177 ? 13.444 6.656 -9.696 1.00 91.88 177 GLN A CA 1
ATOM 1414 C C . GLN A 1 177 ? 14.866 7.224 -9.717 1.00 91.88 177 GLN A C 1
ATOM 1416 O O . GLN A 1 177 ? 15.457 7.317 -10.793 1.00 91.88 177 GLN A O 1
ATOM 1421 N N . ARG A 1 178 ? 15.440 7.567 -8.554 1.00 91.25 178 ARG A N 1
ATOM 1422 C CA . ARG A 1 178 ? 16.829 8.048 -8.474 1.00 91.25 178 ARG A CA 1
ATOM 1423 C C . ARG A 1 178 ? 17.818 7.003 -8.983 1.00 91.25 178 ARG A C 1
ATOM 1425 O O . ARG A 1 178 ? 18.688 7.336 -9.782 1.00 91.25 178 ARG A O 1
ATOM 1432 N N . ARG A 1 179 ? 17.667 5.740 -8.573 1.00 91.75 179 ARG A N 1
ATOM 1433 C CA . ARG A 1 179 ? 18.530 4.647 -9.051 1.00 91.75 179 ARG A CA 1
ATOM 1434 C C . ARG A 1 179 ? 18.375 4.423 -10.554 1.00 91.75 179 ARG A C 1
ATOM 1436 O O . ARG A 1 179 ? 19.375 4.255 -11.243 1.00 91.75 179 ARG A O 1
ATOM 1443 N N . MET A 1 180 ? 17.147 4.477 -11.072 1.00 88.56 180 MET A N 1
ATOM 1444 C CA . MET A 1 180 ? 16.890 4.323 -12.508 1.00 88.56 180 MET A CA 1
ATOM 1445 C C . MET A 1 180 ? 17.502 5.452 -13.334 1.00 88.56 180 MET A C 1
ATOM 1447 O O . MET A 1 180 ? 18.054 5.189 -14.399 1.00 88.56 180 MET A O 1
ATOM 1451 N N . ALA A 1 181 ? 17.447 6.694 -12.846 1.00 86.88 181 ALA A N 1
ATOM 1452 C CA . ALA A 1 181 ? 18.096 7.824 -13.504 1.00 86.88 181 ALA A CA 1
ATOM 1453 C C . ALA A 1 181 ? 19.614 7.606 -13.615 1.00 86.88 181 ALA A C 1
ATOM 1455 O O . ALA A 1 181 ? 20.164 7.704 -14.708 1.00 86.88 181 ALA A O 1
ATOM 1456 N N . VAL A 1 182 ? 20.261 7.197 -12.517 1.00 84.62 182 VAL A N 1
ATOM 1457 C CA . VAL A 1 182 ? 21.702 6.896 -12.497 1.00 84.62 182 VAL A CA 1
ATOM 1458 C C . VAL A 1 182 ? 22.056 5.769 -13.473 1.00 84.62 182 VAL A C 1
ATOM 1460 O O . VAL A 1 182 ? 22.984 5.913 -14.263 1.00 84.62 182 VAL A O 1
ATOM 1463 N N . MET A 1 183 ? 21.309 4.661 -13.467 1.00 79.50 183 MET A N 1
ATOM 1464 C CA . MET A 1 183 ? 21.565 3.532 -14.373 1.00 79.50 183 MET A CA 1
ATOM 1465 C C . MET A 1 183 ? 21.409 3.912 -15.850 1.00 79.50 183 MET A C 1
ATOM 1467 O O . MET A 1 183 ? 22.211 3.486 -16.680 1.00 79.50 183 MET A O 1
ATOM 1471 N N . ASN A 1 184 ? 20.410 4.733 -16.181 1.00 74.00 184 ASN A N 1
ATOM 1472 C CA . ASN A 1 184 ? 20.210 5.218 -17.545 1.00 74.00 184 ASN A CA 1
ATOM 1473 C C . ASN A 1 184 ? 21.336 6.160 -17.993 1.00 74.00 184 ASN A C 1
ATOM 1475 O O . ASN A 1 184 ? 21.751 6.103 -19.150 1.00 74.00 184 ASN A O 1
ATOM 1479 N N . ASP A 1 185 ? 21.854 7.001 -17.096 1.00 66.88 185 ASP A N 1
ATOM 1480 C CA . ASP A 1 185 ? 22.991 7.873 -17.400 1.00 66.88 185 ASP A CA 1
ATOM 1481 C C . ASP A 1 185 ? 24.280 7.073 -17.632 1.00 66.88 185 ASP A C 1
ATOM 1483 O O . ASP A 1 185 ? 25.046 7.409 -18.534 1.00 66.88 185 ASP A O 1
ATOM 1487 N N . PHE A 1 186 ? 24.504 5.985 -16.884 1.00 59.56 186 PHE A N 1
ATOM 1488 C CA . PHE A 1 186 ? 25.608 5.055 -17.154 1.00 59.56 186 PHE A CA 1
ATOM 1489 C C . PHE A 1 186 ? 25.459 4.352 -18.508 1.00 59.56 186 PHE A C 1
ATOM 1491 O O . PHE A 1 186 ? 26.437 4.245 -19.242 1.00 59.56 186 PHE A O 1
ATOM 1498 N N . ALA A 1 187 ? 24.251 3.910 -18.868 1.00 60.69 187 ALA A N 1
ATOM 1499 C CA . ALA A 1 187 ? 23.999 3.261 -20.156 1.00 60.69 187 ALA A CA 1
ATOM 1500 C C . ALA A 1 187 ? 24.177 4.205 -21.358 1.00 60.69 187 ALA A C 1
ATOM 1502 O O . ALA A 1 187 ? 24.517 3.748 -22.437 1.00 60.69 187 ALA A O 1
ATOM 1503 N N . ARG A 1 188 ? 23.967 5.518 -21.188 1.00 60.59 188 ARG A N 1
ATOM 1504 C CA . ARG A 1 188 ? 24.167 6.525 -22.249 1.00 60.59 188 ARG A CA 1
ATOM 1505 C C . ARG A 1 188 ? 25.623 6.944 -22.460 1.00 60.59 188 ARG A C 1
ATOM 1507 O O . ARG A 1 188 ? 25.911 7.607 -23.451 1.00 60.59 188 ARG A O 1
ATOM 1514 N N . ARG A 1 189 ? 26.504 6.668 -21.496 1.00 54.34 189 ARG A N 1
ATOM 1515 C CA . ARG A 1 189 ? 27.923 7.068 -21.527 1.00 54.34 189 ARG A CA 1
ATOM 1516 C C . ARG A 1 189 ? 28.860 5.966 -22.031 1.00 54.34 189 ARG A C 1
ATOM 1518 O O . ARG A 1 189 ? 30.037 6.257 -22.219 1.00 54.34 189 ARG A O 1
ATOM 1525 N N . ASN A 1 190 ? 28.351 4.748 -22.209 1.00 45.88 190 ASN A N 1
ATOM 1526 C CA . ASN A 1 190 ? 29.052 3.610 -22.806 1.00 45.88 190 ASN A CA 1
ATOM 1527 C C . ASN A 1 190 ? 28.494 3.337 -24.204 1.00 45.88 190 ASN A C 1
ATOM 1529 O O . ASN A 1 190 ? 29.250 2.769 -25.017 1.00 45.88 190 ASN A O 1
#

Foldseek 3Di:
DPPPPFPPDDADPPLCPPPPDCLLVVLLVCLVVVNQPWLLSCVVVVNDVDQDHPVPDPDGRGLQCLQAPPPVCPVLLVVLLVVLLVVLVVVCVVLVVDDQLSVVLSVLSNPQRYQDVPFDVVSGRPLSNLGGGHSDVSLDPVSPDDPVSSVVVVVVSSSSSSSSSSVSNSVSSVVVVVVVVVVVVVVVVD

Solvent-accessible surface area (backbone atoms only — not comparable to full-atom values): 10823 Å² total; per-residue (Å²): 128,81,90,50,84,42,46,94,65,80,75,67,96,61,82,57,79,83,42,99,53,70,56,33,58,51,47,25,54,28,46,72,69,70,59,49,88,32,31,33,52,32,24,80,66,74,74,39,97,53,33,46,23,88,86,79,49,99,42,63,14,36,67,62,36,56,74,55,62,35,71,92,45,45,68,58,50,50,52,51,42,51,56,48,49,56,54,45,55,58,47,33,60,76,69,65,45,66,64,72,43,40,53,45,50,54,58,42,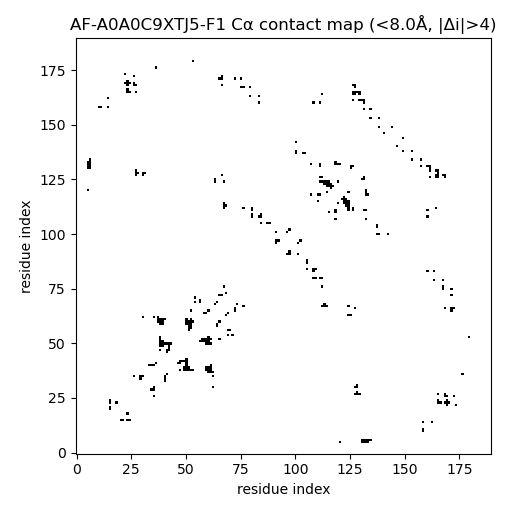49,75,40,48,68,32,67,32,72,85,54,20,97,77,35,50,53,48,22,57,57,52,47,53,62,60,55,60,84,45,64,46,80,84,72,79,56,56,71,68,61,48,54,48,52,51,53,51,51,54,45,52,54,29,52,52,26,33,51,50,38,26,53,53,50,57,50,51,53,53,54,50,51,54,53,52,54,55,63,74,76,110

Nearest PDB structures (foldseek):
  8uw3-assembly1_A  TM=3.209E-01  e=1.802E+00  Homo sapiens

Mean predicted aligned error: 7.04 Å

Sequence (190 aa):
MSTWAHDPGPPPDFPYIKAVSAHSAAVQLYARSGQLATADVLYRRGKKDSDLCCLGCDATGDMHHIFVYCKQYERWREEARRELLERMELKLSNIQTEGAVGTGLLETAKFLFTDNEIVWPLHRSLYYLGQIPNLDPLISKEAGMGEIARRRLRSYISSDWHISSIRLAGRIFGDYQRRMAVMNDFARRN